Protein AF-S8B9Z5-F1 (afdb_monomer)

pLDDT: mean 73.0, std 25.79, range [29.27, 98.19]

Mean predicted aligned error: 16.06 Å

Organism: Penicillium oxalicum (strain 114-2 / CGMCC 5302) (NCBI:txid933388)

Foldseek 3Di:
DPDDPDPDQPQADDPVLLPDPCLQVQDAPDPPAHGQAAQAEAPFQPQDQPVLVPDDPVVNVVDQQDLVSQVVCVVVVNHGPDDATGYQLNHQQFQNYQDDPPQAGQRDGDPDPVVSLSCCCSNVVRHHDRDDPDDHDPCSNSSSVSPLSSCLQQLVVLVHHYPDDFDDDPCSGSSNSSQVVLLVCVVVDVVSCVRRNNGRGHHGPPPPPPPPPDDDDDDDDDDDDDDDDDPDDDDPDDDPDDDDDDDDDDDDDDDDDDDDDDDDDDDDDDDDDDDDDDDDDDDDDDDDDDDDDDDDDDDDDD

Secondary structure (DSSP, 8-state):
-PPP---PPPP---HHHHT-HHHHT--SSBTTTBBSS--B--S-SS---HHHHTS-HHHHTT----HHHHHHHHHTT-S-SSPPBPBPSS--SB--BB-SSTTEE---B-SSHHHHHHHHHHH-TTTB----SSPPPHHHHHHHHHHHHHHHHTSGGGT-EETT-SS-S-TTSHHHHHHHHHHHHHHH-HHHHHHH-S--SPPPP----------------PPP-PPPPPPPP-PPP-------PPP---PPPP------------------------------------------------

Structure (mmCIF, N/CA/C/O backbone):
data_AF-S8B9Z5-F1
#
_entry.id   AF-S8B9Z5-F1
#
loop_
_atom_site.group_PDB
_atom_site.id
_atom_site.type_symbol
_atom_site.label_atom_id
_atom_site.label_alt_id
_atom_site.label_comp_id
_atom_site.label_asym_id
_atom_site.label_entity_id
_atom_site.label_seq_id
_atom_site.pdbx_PDB_ins_code
_atom_site.Cartn_x
_atom_site.Cartn_y
_atom_site.Cartn_z
_atom_site.occupancy
_atom_site.B_iso_or_equiv
_atom_site.auth_seq_id
_atom_site.auth_comp_id
_atom_site.auth_asym_id
_atom_site.auth_atom_id
_atom_site.pdbx_PDB_model_num
ATOM 1 N N . MET A 1 1 ? -14.727 41.904 5.809 1.00 50.28 1 MET A N 1
ATOM 2 C CA . MET A 1 1 ? -13.818 40.770 5.532 1.00 50.28 1 MET A CA 1
ATOM 3 C C . MET A 1 1 ? -14.654 39.497 5.610 1.00 50.28 1 MET A C 1
ATOM 5 O O . MET A 1 1 ? -15.120 39.203 6.705 1.00 50.28 1 MET A O 1
ATOM 9 N N . PRO A 1 2 ? -14.961 38.806 4.499 1.00 48.03 2 PRO A N 1
ATOM 10 C CA . PRO A 1 2 ? -15.663 37.527 4.574 1.00 48.03 2 PRO A CA 1
ATOM 11 C C . PRO A 1 2 ? -14.767 36.501 5.279 1.00 48.03 2 PRO A C 1
ATOM 13 O O . PRO A 1 2 ? -13.574 36.413 4.987 1.00 48.03 2 PRO A O 1
ATOM 16 N N . ALA A 1 3 ? -15.335 35.771 6.240 1.00 47.25 3 ALA A N 1
ATOM 17 C CA . ALA A 1 3 ? -14.635 34.705 6.941 1.00 47.25 3 ALA A CA 1
ATOM 18 C C . ALA A 1 3 ? -14.146 33.666 5.922 1.00 47.25 3 ALA A C 1
ATOM 20 O O . ALA A 1 3 ? -14.928 33.170 5.109 1.00 47.25 3 ALA A O 1
ATOM 21 N N . GLN A 1 4 ? -12.846 33.367 5.952 1.00 41.38 4 GLN A N 1
ATOM 22 C CA . GLN A 1 4 ? -12.263 32.286 5.163 1.00 41.38 4 GLN A CA 1
ATOM 23 C C . GLN A 1 4 ? -13.018 30.984 5.485 1.00 41.38 4 GLN A C 1
ATOM 25 O O . GLN A 1 4 ? -13.255 30.706 6.666 1.00 41.38 4 GLN A O 1
ATOM 30 N N . PRO A 1 5 ? -13.421 30.190 4.477 1.00 39.53 5 PRO A N 1
ATOM 31 C CA . PRO A 1 5 ? -14.072 28.915 4.720 1.00 39.53 5 PRO A CA 1
ATOM 32 C C . PRO A 1 5 ? -13.120 28.032 5.526 1.00 39.53 5 PRO A C 1
ATOM 34 O O . PRO A 1 5 ? -12.035 27.678 5.068 1.00 39.53 5 PRO A O 1
ATOM 37 N N . VAL A 1 6 ? -13.525 27.695 6.751 1.00 47.28 6 VAL A N 1
ATOM 38 C CA . VAL A 1 6 ? -12.807 26.734 7.585 1.00 47.28 6 VAL A CA 1
ATOM 39 C C . VAL A 1 6 ? -12.826 25.412 6.830 1.00 47.28 6 VAL A C 1
ATOM 41 O O . VAL A 1 6 ? -13.876 24.779 6.701 1.00 47.28 6 VAL A O 1
ATOM 44 N N . PHE A 1 7 ? -11.672 25.017 6.296 1.00 36.12 7 PHE A N 1
ATOM 45 C CA . PHE A 1 7 ? -11.481 23.714 5.677 1.00 36.12 7 PHE A CA 1
ATOM 46 C C . PHE A 1 7 ? -11.657 22.670 6.784 1.00 36.12 7 PHE A C 1
ATOM 48 O O . PHE A 1 7 ? -10.729 22.359 7.528 1.00 36.12 7 PHE A O 1
ATOM 55 N N . ARG A 1 8 ? -12.889 22.181 6.974 1.00 44.09 8 ARG A N 1
ATOM 56 C CA . ARG A 1 8 ? -13.135 21.048 7.864 1.00 44.09 8 ARG A CA 1
ATOM 57 C C . ARG A 1 8 ? -12.374 19.875 7.268 1.00 44.09 8 ARG A C 1
ATOM 59 O O . ARG A 1 8 ? -12.662 19.466 6.143 1.00 44.09 8 ARG A O 1
ATOM 66 N N . ALA A 1 9 ? -11.394 19.370 8.016 1.00 51.69 9 ALA A N 1
ATOM 67 C CA . ALA A 1 9 ? -10.742 18.115 7.687 1.00 51.69 9 ALA A CA 1
ATOM 68 C C . ALA A 1 9 ? -11.827 17.069 7.365 1.00 51.69 9 ALA A C 1
ATOM 70 O O . ALA A 1 9 ? -12.885 17.083 8.010 1.00 51.69 9 ALA A O 1
ATOM 71 N N . PRO A 1 10 ? -11.618 16.210 6.352 1.00 56.34 10 PRO A N 1
ATOM 72 C CA . PRO A 1 10 ? -12.588 15.182 6.014 1.00 56.34 10 PRO A CA 1
ATOM 73 C C . PRO A 1 10 ? -12.907 14.387 7.280 1.00 56.34 10 PRO A C 1
ATOM 75 O O . PRO A 1 10 ? -12.011 13.813 7.897 1.00 56.34 10 PRO A O 1
ATOM 78 N N . LEU A 1 11 ? -14.179 14.418 7.685 1.00 60.81 11 LEU A N 1
ATOM 79 C CA . LEU A 1 11 ? -14.658 13.717 8.869 1.00 60.81 11 LEU A CA 1
ATOM 80 C C . LEU A 1 11 ? -14.244 12.244 8.737 1.00 60.81 11 LEU A C 1
ATOM 82 O O . LEU A 1 11 ? -14.504 11.613 7.706 1.00 60.81 11 LEU A O 1
ATOM 86 N N . GLY A 1 12 ? -13.546 11.724 9.749 1.00 67.62 12 GLY A N 1
ATOM 87 C CA . GLY A 1 12 ? -13.197 10.306 9.840 1.00 67.62 12 GLY A CA 1
ATOM 88 C C . GLY A 1 12 ? -14.442 9.403 9.810 1.00 67.62 12 GLY A C 1
ATOM 89 O O . GLY A 1 12 ? -15.572 9.896 9.754 1.00 67.62 12 GLY A O 1
ATOM 90 N N . PRO A 1 13 ? -14.274 8.071 9.838 1.00 79.94 13 PRO A N 1
ATOM 91 C CA . PRO A 1 13 ? -15.404 7.153 9.730 1.00 79.94 13 PRO A CA 1
ATOM 92 C C . PRO A 1 13 ? -16.478 7.364 10.809 1.00 79.94 13 PRO A C 1
ATOM 94 O O . PRO A 1 13 ? -16.206 7.668 11.968 1.00 79.94 13 PRO A O 1
ATOM 97 N N . GLU A 1 14 ? -17.741 7.161 10.461 1.00 83.56 14 GLU A N 1
ATOM 98 C CA . GLU A 1 14 ? -18.798 7.116 11.473 1.00 83.56 14 GLU A CA 1
ATOM 99 C C . GLU A 1 14 ? -18.733 5.816 12.290 1.00 83.56 14 GLU A C 1
ATOM 101 O O . GLU A 1 14 ? -18.251 4.791 11.810 1.00 83.56 14 GLU A O 1
ATOM 106 N N . VAL A 1 15 ? -19.279 5.823 13.512 1.00 77.81 15 VAL A N 1
ATOM 107 C CA . VAL A 1 15 ? -19.410 4.611 14.353 1.00 77.81 15 VAL A CA 1
ATOM 108 C C . VAL A 1 15 ? -20.093 3.486 13.569 1.00 77.81 15 VAL A C 1
ATOM 110 O O . VAL A 1 15 ? -19.609 2.357 13.518 1.00 77.81 15 VAL A O 1
ATOM 113 N N . SER A 1 16 ? -21.176 3.842 12.873 1.00 83.25 16 SER A N 1
ATOM 114 C CA . SER A 1 16 ? -21.961 2.955 12.012 1.00 83.25 16 SER A CA 1
ATOM 115 C C . SER A 1 16 ? -21.160 2.373 10.843 1.00 83.25 16 SER A C 1
ATOM 117 O O . SER A 1 16 ? -21.585 1.392 10.241 1.00 83.25 16 SER A O 1
ATOM 119 N N . GLN A 1 17 ? -20.028 2.981 10.473 1.00 85.31 17 GLN A N 1
ATOM 120 C CA . GLN A 1 17 ? -19.109 2.472 9.456 1.00 85.31 17 GLN A CA 1
ATOM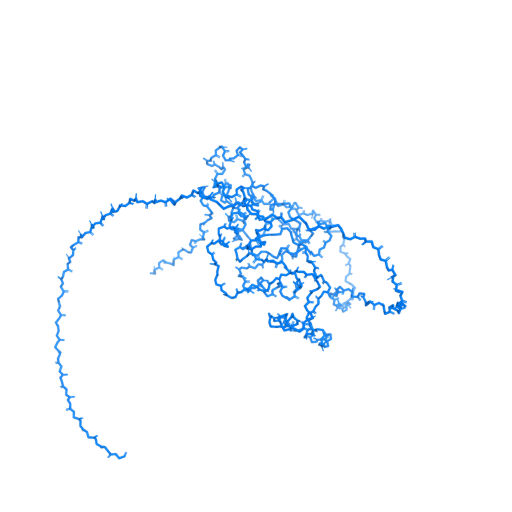 121 C C . GLN A 1 17 ? -18.108 1.486 10.049 1.00 85.31 17 GLN A C 1
ATOM 123 O O . GLN A 1 17 ? -17.847 0.465 9.422 1.00 85.31 17 GLN A O 1
ATOM 128 N N . LEU A 1 18 ? -17.599 1.760 11.252 1.00 85.88 18 LEU A N 1
ATOM 129 C CA . LEU A 1 18 ? -16.644 0.896 11.952 1.00 85.88 18 LEU A CA 1
ATOM 130 C C . LEU A 1 18 ? -17.272 -0.426 12.420 1.00 85.88 18 LEU A C 1
ATOM 132 O O . LEU A 1 18 ? -16.594 -1.446 12.457 1.00 85.88 18 LEU A O 1
ATOM 136 N N . GLN A 1 19 ? -18.565 -0.421 12.753 1.00 84.25 19 GLN A N 1
ATOM 137 C CA . GLN A 1 19 ? -19.276 -1.590 13.291 1.00 84.25 19 GLN A CA 1
ATOM 138 C C . GLN A 1 19 ? -19.956 -2.468 12.227 1.00 84.25 19 GLN A C 1
ATOM 140 O O . GLN A 1 19 ? -20.656 -3.419 12.574 1.00 84.25 19 GLN A O 1
ATOM 145 N N . ARG A 1 20 ? -19.790 -2.177 10.929 1.00 88.56 20 ARG A N 1
ATOM 146 C CA . ARG A 1 20 ? -20.422 -2.990 9.875 1.00 88.56 20 ARG A CA 1
ATOM 147 C C . ARG A 1 20 ? -19.815 -4.396 9.858 1.00 88.56 20 ARG A C 1
ATOM 149 O O . ARG A 1 20 ? -18.587 -4.492 9.888 1.00 88.56 20 ARG A O 1
ATOM 156 N N . PRO A 1 21 ? -20.618 -5.464 9.685 1.00 86.81 21 PRO A N 1
ATOM 157 C CA . PRO A 1 21 ? -20.099 -6.832 9.567 1.00 86.81 21 PRO A CA 1
ATOM 158 C C . PRO A 1 21 ? -18.983 -6.958 8.519 1.00 86.81 21 PRO A C 1
ATOM 160 O O . PRO A 1 21 ? -17.914 -7.498 8.798 1.00 86.81 21 PRO A O 1
ATOM 163 N N . GLY A 1 22 ? -19.159 -6.296 7.369 1.00 92.06 22 GLY A N 1
ATOM 164 C CA . GLY A 1 22 ? -18.179 -6.296 6.281 1.00 92.06 22 GLY A CA 1
ATOM 165 C C . GLY A 1 22 ? -16.822 -5.651 6.600 1.00 92.06 22 GLY A C 1
ATOM 166 O O . GLY A 1 22 ? -15.905 -5.784 5.793 1.00 92.06 22 GLY A O 1
ATOM 167 N N . VAL A 1 23 ? -16.664 -4.941 7.726 1.00 92.62 23 VAL A N 1
ATOM 168 C CA . VAL A 1 23 ? -15.340 -4.506 8.207 1.00 92.62 23 VAL A CA 1
ATOM 169 C C . VAL A 1 23 ? -14.593 -5.683 8.819 1.00 92.62 23 VAL A C 1
ATOM 171 O O . VAL A 1 23 ? -13.436 -5.903 8.489 1.00 92.62 23 VAL A O 1
ATOM 174 N N . LEU A 1 24 ? -15.243 -6.479 9.666 1.00 91.38 24 LEU A N 1
ATOM 175 C CA . LEU A 1 24 ? -14.596 -7.603 10.352 1.00 91.38 24 LEU A CA 1
ATOM 176 C C . LEU A 1 24 ? -14.266 -8.747 9.394 1.00 91.38 24 LEU A C 1
ATOM 178 O O . LEU A 1 24 ? -13.226 -9.395 9.516 1.00 91.38 24 LEU A O 1
ATOM 182 N N . GLU A 1 25 ? -15.117 -8.926 8.393 1.00 95.38 25 GLU A N 1
ATOM 183 C CA . GLU A 1 25 ? -14.955 -9.905 7.319 1.00 95.38 25 GLU A CA 1
ATOM 184 C C . GLU A 1 25 ? -14.012 -9.421 6.209 1.00 95.38 25 GLU A C 1
ATOM 186 O O . GLU A 1 25 ? -13.725 -10.166 5.275 1.00 95.38 25 GLU A O 1
ATOM 191 N N . ALA A 1 26 ? -13.501 -8.187 6.291 1.00 96.56 26 ALA A N 1
ATOM 192 C CA . ALA A 1 26 ? -12.608 -7.659 5.272 1.00 96.56 26 ALA A CA 1
ATOM 193 C C . ALA A 1 26 ? -11.345 -8.522 5.147 1.00 96.56 26 ALA A C 1
ATOM 195 O O . ALA A 1 26 ? -10.667 -8.820 6.138 1.00 96.56 26 ALA A O 1
ATOM 196 N N . VAL A 1 27 ? -11.028 -8.887 3.908 1.00 97.06 27 VAL A N 1
ATOM 197 C CA . VAL A 1 27 ? -9.823 -9.625 3.529 1.00 97.06 27 VAL A CA 1
ATOM 198 C C . VAL A 1 27 ? -8.815 -8.682 2.871 1.00 97.06 27 VAL A C 1
ATOM 200 O O . VAL A 1 27 ? -9.189 -7.786 2.111 1.00 97.06 27 VAL A O 1
ATOM 203 N N . ASN A 1 28 ? -7.532 -8.883 3.166 1.00 97.38 28 ASN A N 1
ATOM 204 C CA . ASN A 1 28 ? -6.423 -8.185 2.523 1.00 97.38 28 ASN A CA 1
ATOM 205 C C . ASN A 1 28 ? -5.310 -9.205 2.215 1.00 97.38 28 ASN A C 1
ATOM 207 O O . ASN A 1 28 ? -4.760 -9.770 3.158 1.00 97.38 28 ASN A O 1
ATOM 211 N N . PRO A 1 29 ? -4.973 -9.448 0.938 1.00 98.06 29 PRO A N 1
ATOM 212 C CA . PRO A 1 29 ? -5.539 -8.818 -0.255 1.00 98.06 29 PRO A CA 1
ATOM 213 C C . PRO A 1 29 ? -6.990 -9.240 -0.516 1.00 98.06 29 PRO A C 1
ATOM 215 O O . PRO A 1 29 ? -7.395 -10.361 -0.221 1.00 98.06 29 PRO A O 1
ATOM 218 N N . HIS A 1 30 ? -7.772 -8.344 -1.117 1.00 97.88 30 HIS A N 1
ATOM 219 C CA . HIS A 1 30 ? -9.073 -8.715 -1.670 1.00 97.88 30 HIS A CA 1
ATOM 220 C C . HIS A 1 30 ? -8.876 -9.404 -3.031 1.00 97.88 30 HIS A C 1
ATOM 222 O O . HIS A 1 30 ? -8.096 -8.884 -3.835 1.00 97.88 30 HIS A O 1
ATOM 228 N N . PRO A 1 31 ? -9.593 -10.500 -3.345 1.00 97.12 31 PRO A N 1
ATOM 229 C CA . PRO A 1 31 ? -9.384 -11.269 -4.579 1.00 97.12 31 PRO A CA 1
ATOM 230 C C . PRO A 1 31 ? -9.493 -10.414 -5.853 1.00 97.12 31 PRO A C 1
ATOM 232 O O . PRO A 1 31 ? -8.648 -10.502 -6.743 1.00 97.12 31 PRO A O 1
ATOM 235 N N . ASP A 1 32 ? -10.478 -9.512 -5.911 1.00 96.25 32 ASP A N 1
ATOM 236 C CA . ASP A 1 32 ? -10.700 -8.691 -7.111 1.00 96.25 32 ASP A CA 1
ATOM 237 C C . ASP A 1 32 ? -9.880 -7.398 -7.155 1.00 96.25 32 ASP A C 1
ATOM 239 O O . ASP A 1 32 ? -9.435 -6.966 -8.222 1.00 96.25 3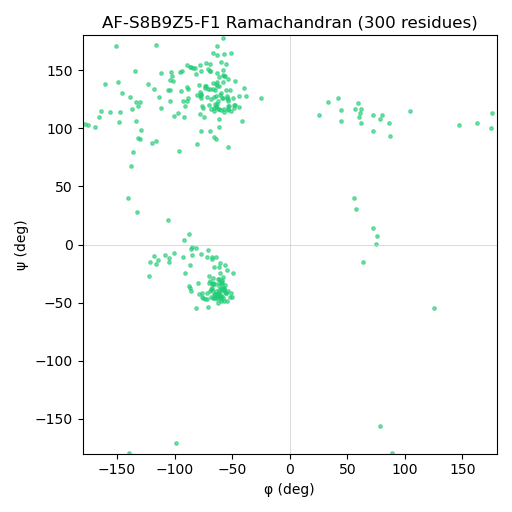2 ASP A O 1
ATOM 243 N N . THR A 1 33 ? -9.698 -6.748 -6.003 1.00 96.94 33 THR A N 1
ATOM 244 C CA . THR A 1 33 ? -9.178 -5.375 -5.929 1.00 96.94 33 THR A CA 1
ATOM 245 C C . THR A 1 33 ? -7.752 -5.300 -5.392 1.00 96.94 33 THR A C 1
ATOM 247 O O . THR A 1 33 ? -7.151 -4.231 -5.444 1.00 96.94 33 THR A O 1
ATOM 250 N N . GLY A 1 34 ? -7.199 -6.404 -4.886 1.00 97.75 34 GLY A N 1
ATOM 251 C CA . GLY A 1 34 ? -5.831 -6.489 -4.387 1.00 97.75 34 GLY A CA 1
ATOM 252 C C . GLY A 1 34 ? -5.619 -5.903 -2.991 1.00 97.75 34 GLY A C 1
ATOM 253 O O . GLY A 1 34 ? -6.545 -5.815 -2.182 1.00 97.75 34 GLY A O 1
ATOM 254 N N . TYR A 1 35 ? -4.375 -5.512 -2.715 1.00 98.00 35 TYR A N 1
ATOM 255 C CA . TYR A 1 35 ? -3.905 -5.028 -1.416 1.00 98.00 35 TYR A CA 1
ATOM 256 C C . TYR A 1 35 ?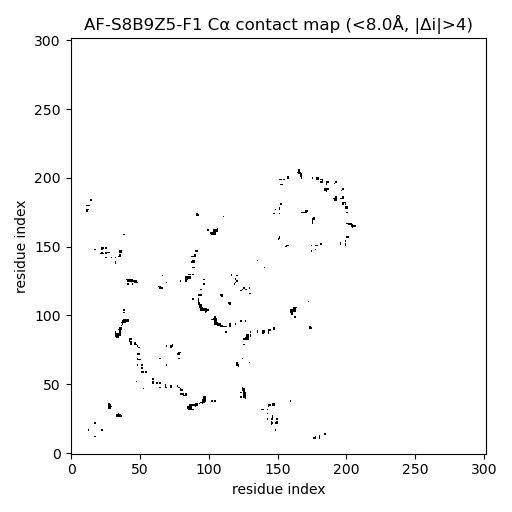 -4.343 -3.586 -1.140 1.00 98.00 35 TYR A C 1
ATOM 258 O O . TYR A 1 35 ? -4.054 -2.682 -1.924 1.00 98.00 35 TYR A O 1
ATOM 266 N N . ALA A 1 36 ? -4.994 -3.350 -0.003 1.00 97.12 36 ALA A N 1
ATOM 267 C CA . ALA A 1 36 ? -5.284 -2.012 0.517 1.00 97.12 36 ALA A CA 1
ATOM 268 C C . ALA A 1 36 ? -4.177 -1.487 1.450 1.00 97.12 36 ALA A C 1
ATOM 270 O O . ALA A 1 36 ? -4.005 -0.273 1.585 1.00 97.12 36 ALA A O 1
ATOM 271 N N . HIS A 1 37 ? -3.420 -2.396 2.068 1.00 95.81 37 HIS A N 1
ATOM 272 C CA . HIS A 1 37 ? -2.284 -2.117 2.947 1.00 95.81 37 HIS A CA 1
ATOM 273 C C . HIS A 1 37 ? -1.261 -3.263 2.898 1.00 95.81 37 HIS A C 1
ATOM 275 O O . HIS A 1 37 ? -1.526 -4.312 2.305 1.00 95.81 37 HIS A O 1
ATOM 281 N N . GLY A 1 38 ? -0.099 -3.038 3.516 1.00 94.06 38 GLY A N 1
ATOM 282 C CA . GLY A 1 38 ? 0.963 -4.034 3.663 1.00 94.06 38 GLY A CA 1
ATOM 283 C C . GLY A 1 38 ? 0.982 -4.735 5.026 1.00 94.06 38 GLY A C 1
ATOM 284 O O . GLY A 1 38 ? 0.039 -4.548 5.805 1.00 94.06 38 GLY A O 1
ATOM 285 N N . PRO A 1 39 ? 2.038 -5.525 5.298 1.00 95.44 39 PRO A N 1
ATOM 286 C CA . PRO A 1 39 ? 3.244 -5.682 4.471 1.00 95.44 39 PRO A CA 1
ATOM 287 C C . PRO A 1 39 ? 2.984 -6.450 3.163 1.00 95.44 39 PRO A C 1
ATOM 289 O O . PRO A 1 39 ? 2.073 -7.271 3.086 1.00 95.44 39 PRO A O 1
ATOM 292 N N . VAL A 1 40 ? 3.760 -6.151 2.120 1.00 96.88 40 VAL A N 1
ATOM 293 C CA . VAL A 1 40 ? 3.718 -6.831 0.818 1.00 96.88 40 VAL A CA 1
ATOM 294 C C . VAL A 1 40 ? 5.133 -7.189 0.385 1.00 96.88 40 VAL A C 1
ATOM 296 O O . VAL A 1 40 ? 5.964 -6.305 0.179 1.00 96.88 40 VAL A O 1
ATOM 299 N N . GLU A 1 41 ? 5.402 -8.475 0.203 1.00 97.44 41 GLU A N 1
ATOM 300 C CA . GLU A 1 41 ? 6.655 -8.939 -0.389 1.00 97.44 41 GLU A CA 1
ATOM 301 C C . GLU A 1 41 ? 6.664 -8.642 -1.890 1.00 97.44 41 GLU A C 1
ATOM 303 O O . GLU A 1 41 ? 5.659 -8.830 -2.577 1.00 97.44 41 GLU A O 1
ATOM 308 N N . ASN A 1 42 ? 7.790 -8.148 -2.411 1.00 97.62 42 ASN A N 1
ATOM 309 C CA . ASN A 1 42 ? 7.940 -7.960 -3.847 1.00 97.62 42 ASN A CA 1
ATOM 310 C C . ASN A 1 42 ? 8.237 -9.323 -4.497 1.00 97.62 42 ASN A C 1
ATOM 312 O O . ASN A 1 42 ? 9.340 -9.828 -4.298 1.00 97.62 42 ASN A O 1
ATOM 316 N N . PRO A 1 43 ? 7.332 -9.895 -5.316 1.00 98.19 43 PRO A N 1
ATOM 317 C CA . PRO A 1 43 ? 7.589 -11.174 -5.981 1.00 98.19 43 PRO A CA 1
ATOM 318 C C . PRO A 1 43 ? 8.703 -11.096 -7.036 1.00 98.19 43 PRO A C 1
ATOM 320 O O . PRO A 1 43 ? 9.139 -12.123 -7.546 1.00 98.19 43 PRO A O 1
ATOM 323 N N . ASN A 1 44 ? 9.153 -9.893 -7.403 1.00 98.00 44 ASN A N 1
ATOM 324 C CA . ASN A 1 44 ? 10.162 -9.660 -8.431 1.00 98.00 44 ASN A CA 1
ATOM 325 C C . ASN A 1 44 ? 11.161 -8.573 -7.975 1.00 98.00 44 ASN A C 1
ATOM 327 O O . ASN A 1 44 ? 11.144 -7.464 -8.524 1.00 98.00 44 ASN A O 1
ATOM 331 N N . PRO A 1 45 ? 11.999 -8.834 -6.953 1.00 96.25 45 PRO A N 1
ATOM 332 C CA . PRO A 1 45 ? 12.937 -7.841 -6.422 1.00 96.25 45 PRO A CA 1
ATOM 333 C C . PRO A 1 45 ? 14.040 -7.469 -7.425 1.00 96.25 45 PRO A C 1
ATOM 335 O O . PRO A 1 45 ? 14.427 -6.305 -7.496 1.00 96.25 45 PRO A O 1
ATOM 338 N N . ASP A 1 46 ? 14.466 -8.424 -8.257 1.00 96.50 46 ASP A N 1
ATOM 339 C CA . ASP A 1 46 ? 15.614 -8.266 -9.162 1.00 96.50 46 ASP A CA 1
ATOM 340 C C . ASP A 1 46 ? 15.235 -7.957 -10.615 1.00 96.50 46 ASP A C 1
ATOM 342 O O . ASP A 1 46 ? 16.099 -7.681 -11.447 1.00 96.50 46 ASP A O 1
ATOM 346 N N . TRP A 1 47 ? 13.948 -8.010 -10.963 1.00 97.44 47 TRP A N 1
ATOM 347 C CA . TRP A 1 47 ? 13.510 -7.682 -12.321 1.00 97.44 47 TRP A CA 1
ATOM 348 C C . TRP A 1 47 ? 13.577 -6.177 -12.528 1.00 97.44 47 TRP A C 1
ATOM 350 O O . TRP A 1 47 ? 13.088 -5.490 -11.654 1.00 97.44 47 TRP A O 1
ATOM 360 N N . TRP A 1 48 ? 14.073 -5.669 -13.664 1.00 97.25 48 TRP A N 1
ATOM 361 C CA . TRP A 1 48 ? 14.059 -4.244 -14.050 1.00 97.25 48 TRP A CA 1
ATOM 362 C C . TRP A 1 48 ? 13.617 -4.069 -15.510 1.00 97.25 48 TRP A C 1
ATOM 364 O O . TRP A 1 48 ? 13.940 -4.927 -16.330 1.00 97.25 48 TRP A O 1
ATOM 374 N N . PRO A 1 49 ? 12.949 -2.956 -15.884 1.00 97.50 49 PRO A N 1
ATOM 375 C CA . PRO A 1 49 ? 12.608 -2.701 -17.280 1.00 97.50 49 PRO A CA 1
ATOM 376 C C . PRO A 1 49 ? 13.853 -2.552 -18.162 1.00 97.50 49 PRO A C 1
ATOM 378 O O . PRO A 1 49 ? 14.806 -1.852 -17.816 1.00 97.50 49 PRO A O 1
ATOM 381 N N . SER A 1 50 ? 13.801 -3.117 -19.361 1.00 97.62 50 SER A N 1
ATOM 382 C CA . SER A 1 50 ? 14.867 -3.112 -20.365 1.00 97.62 50 SER A CA 1
ATOM 383 C C . SER A 1 50 ? 15.284 -1.690 -20.734 1.00 97.62 50 SER A C 1
ATOM 385 O O . SER A 1 50 ? 16.473 -1.418 -20.845 1.00 97.62 50 SER A O 1
ATOM 387 N N . ALA A 1 51 ? 14.325 -0.761 -20.836 1.00 97.06 51 ALA A N 1
ATOM 388 C CA . ALA A 1 51 ? 14.595 0.656 -21.098 1.00 97.06 51 ALA A CA 1
ATOM 389 C C . ALA A 1 51 ? 15.448 1.322 -20.005 1.00 97.06 51 ALA A C 1
ATOM 391 O O . ALA A 1 51 ? 16.200 2.243 -20.297 1.00 97.06 51 ALA A O 1
ATOM 392 N N . TYR A 1 52 ? 15.348 0.861 -18.755 1.00 97.38 52 TYR A N 1
ATOM 393 C CA . TYR A 1 52 ? 16.214 1.312 -17.666 1.00 97.38 52 TYR A CA 1
ATOM 394 C C . TYR A 1 52 ? 17.587 0.630 -17.741 1.00 97.38 52 TYR A C 1
ATOM 396 O O . TYR A 1 52 ? 18.622 1.279 -17.597 1.00 97.38 52 TYR A O 1
ATOM 404 N N . LEU A 1 53 ? 17.611 -0.676 -18.020 1.00 96.62 53 LEU A N 1
ATOM 405 C CA . LEU A 1 53 ? 18.850 -1.451 -18.124 1.00 96.62 53 LEU A CA 1
ATOM 406 C C . LEU A 1 53 ? 19.721 -1.048 -19.323 1.00 96.62 53 LEU A C 1
ATOM 408 O O . LEU A 1 53 ? 20.944 -1.129 -19.228 1.00 96.62 53 LEU A O 1
ATOM 412 N N . SER A 1 54 ? 19.137 -0.555 -20.413 1.00 96.69 54 SER A N 1
ATOM 413 C CA . SER A 1 54 ? 19.883 -0.078 -21.584 1.00 96.69 54 SER A CA 1
ATOM 414 C C . SER A 1 54 ? 20.617 1.248 -21.359 1.00 96.69 54 SER A C 1
ATOM 416 O O . SER A 1 54 ? 21.405 1.660 -22.205 1.00 96.69 54 SER A O 1
ATOM 418 N N . LEU A 1 55 ? 20.344 1.946 -20.255 1.00 96.44 55 LEU A N 1
ATOM 419 C CA . LEU A 1 55 ? 20.965 3.230 -19.940 1.00 96.44 55 LEU A CA 1
ATOM 420 C C . LEU A 1 55 ? 22.317 3.053 -19.254 1.00 96.44 55 LEU A C 1
ATOM 422 O O . LEU A 1 55 ? 22.533 2.095 -18.502 1.00 96.44 55 LEU A O 1
ATOM 426 N N . SER A 1 56 ? 23.190 4.045 -19.447 1.00 96.62 56 SER A N 1
ATOM 427 C CA . SER A 1 56 ? 24.415 4.191 -18.661 1.00 96.62 56 SER A CA 1
ATOM 428 C C . SER A 1 56 ? 24.088 4.354 -17.169 1.00 96.62 56 SER A C 1
ATOM 430 O O . SER A 1 56 ? 23.000 4.808 -16.806 1.00 96.62 56 SER A O 1
ATOM 432 N N . LEU A 1 57 ? 25.036 4.038 -16.280 1.00 93.56 57 LEU A N 1
ATOM 433 C CA . LEU A 1 57 ? 24.838 4.211 -14.832 1.00 93.56 57 LEU A CA 1
ATOM 434 C C . LEU A 1 57 ? 24.480 5.663 -14.458 1.00 93.56 57 LEU A C 1
ATOM 436 O O . LEU A 1 57 ? 23.612 5.880 -13.614 1.00 93.56 57 LEU A O 1
ATOM 440 N N . ALA A 1 58 ? 25.090 6.650 -15.122 1.00 93.50 58 ALA A N 1
ATOM 441 C CA . ALA A 1 58 ? 24.808 8.068 -14.892 1.00 93.50 58 ALA A CA 1
ATOM 442 C C . ALA A 1 58 ? 23.390 8.471 -15.338 1.00 93.50 58 ALA A C 1
ATOM 444 O O . ALA A 1 58 ? 22.742 9.314 -14.713 1.00 93.50 58 ALA A O 1
ATOM 445 N N . ASP A 1 59 ? 22.881 7.859 -16.407 1.00 95.88 59 ASP A N 1
ATOM 446 C CA . ASP A 1 59 ? 21.542 8.150 -16.920 1.00 95.88 59 ASP A CA 1
ATOM 447 C C . ASP A 1 59 ? 20.449 7.442 -16.123 1.00 95.88 59 ASP A C 1
ATOM 449 O O . ASP A 1 59 ? 19.389 8.027 -15.896 1.00 95.88 59 ASP A O 1
ATOM 453 N N . ARG A 1 60 ? 20.723 6.237 -15.606 1.00 94.00 60 ARG A N 1
ATOM 454 C CA . ARG A 1 60 ? 19.806 5.503 -14.718 1.00 94.00 60 ARG A CA 1
ATOM 455 C C . ARG A 1 60 ? 19.398 6.323 -13.498 1.00 94.00 60 ARG A C 1
ATOM 457 O O . ARG A 1 60 ? 18.217 6.367 -13.172 1.00 94.00 60 ARG A O 1
ATOM 464 N N . ALA A 1 61 ? 20.338 7.044 -12.884 1.00 91.00 61 ALA A N 1
ATOM 465 C CA . ALA A 1 61 ? 20.064 7.894 -11.722 1.00 91.00 61 ALA A CA 1
ATOM 466 C C . ALA A 1 61 ? 19.034 9.010 -11.999 1.00 91.00 61 ALA A C 1
ATOM 468 O O . ALA A 1 61 ? 18.377 9.495 -11.081 1.00 91.00 61 ALA A O 1
ATOM 469 N N . ARG A 1 62 ? 18.885 9.423 -13.264 1.00 94.00 62 ARG A N 1
ATOM 470 C CA . ARG A 1 62 ? 17.974 10.498 -13.695 1.00 94.00 62 ARG A CA 1
ATOM 471 C C . ARG A 1 62 ? 16.717 9.966 -14.384 1.00 94.00 62 ARG A C 1
ATOM 473 O O . ARG A 1 62 ? 15.774 10.724 -14.618 1.00 94.00 62 ARG A O 1
ATOM 480 N N . TYR A 1 63 ? 16.698 8.682 -14.725 1.00 96.19 63 TYR A N 1
ATOM 481 C CA . TYR A 1 63 ? 15.618 8.078 -15.481 1.00 96.19 63 TYR A CA 1
ATOM 482 C C . TYR A 1 63 ? 14.397 7.805 -14.605 1.00 96.19 63 TYR A C 1
ATOM 484 O O . TYR A 1 63 ? 14.477 7.142 -13.571 1.00 96.19 63 TYR A O 1
ATOM 492 N N . GLN A 1 64 ? 13.239 8.282 -15.058 1.00 96.94 64 GLN A N 1
ATOM 493 C CA . GLN A 1 64 ? 11.958 7.990 -14.425 1.00 96.94 64 GLN A CA 1
ATOM 494 C C . GLN A 1 64 ? 11.271 6.845 -15.157 1.00 96.94 64 GLN A C 1
ATOM 496 O O . GLN A 1 64 ? 10.828 7.024 -16.293 1.00 96.94 64 GLN A O 1
ATOM 501 N N . ILE A 1 65 ? 11.124 5.702 -14.486 1.00 96.62 65 ILE A N 1
ATOM 502 C CA . ILE A 1 65 ? 10.456 4.530 -15.053 1.00 96.62 65 ILE A CA 1
ATOM 503 C C . ILE A 1 65 ? 8.980 4.856 -15.318 1.00 96.62 65 ILE A C 1
ATOM 505 O O . ILE A 1 65 ? 8.176 5.165 -14.420 1.00 96.62 65 ILE A O 1
ATOM 509 N N . LYS A 1 66 ? 8.595 4.783 -16.591 1.00 96.12 66 LYS A N 1
ATOM 510 C CA . LYS A 1 66 ? 7.231 5.052 -17.046 1.00 96.12 66 LYS A CA 1
ATOM 511 C C . LYS A 1 66 ? 6.410 3.770 -17.010 1.00 96.12 66 LYS A C 1
ATOM 513 O O . LYS A 1 66 ? 6.910 2.662 -17.168 1.00 96.12 66 LYS A O 1
ATOM 518 N N . ALA A 1 67 ? 5.092 3.922 -16.874 1.00 95.62 67 ALA A N 1
ATOM 519 C CA . ALA A 1 67 ? 4.172 2.789 -17.000 1.00 95.62 67 ALA A CA 1
ATOM 520 C C . ALA A 1 67 ? 4.286 2.106 -18.378 1.00 95.62 67 ALA A C 1
ATOM 522 O O . ALA A 1 67 ? 4.094 0.896 -18.476 1.00 95.62 67 ALA A O 1
ATOM 523 N N . LYS A 1 68 ? 4.626 2.888 -19.414 1.00 96.31 68 LYS A N 1
ATOM 524 C CA . LYS A 1 68 ? 4.880 2.407 -20.773 1.00 96.31 68 LYS A CA 1
ATOM 525 C C . LYS A 1 68 ? 6.075 1.455 -20.838 1.00 96.31 68 LYS A C 1
ATOM 527 O O . LYS A 1 68 ? 5.922 0.405 -21.437 1.00 96.31 68 LYS A O 1
ATOM 532 N N . ASP A 1 69 ? 7.188 1.769 -20.178 1.00 97.25 69 ASP A N 1
ATOM 533 C CA . ASP A 1 69 ? 8.403 0.940 -20.209 1.00 97.25 69 ASP A CA 1
ATOM 534 C C . ASP A 1 69 ? 8.112 -0.482 -19.712 1.00 97.25 69 ASP A C 1
ATOM 536 O O . ASP A 1 69 ? 8.445 -1.468 -20.360 1.00 97.25 69 ASP A O 1
ATOM 540 N N . ILE A 1 70 ? 7.384 -0.577 -18.596 1.00 96.75 70 ILE A N 1
ATOM 541 C CA . ILE A 1 70 ? 6.944 -1.853 -18.021 1.00 96.75 70 ILE A CA 1
ATOM 542 C C . ILE A 1 70 ? 5.963 -2.575 -18.960 1.00 96.75 70 ILE A C 1
ATOM 544 O O . ILE A 1 70 ? 6.040 -3.788 -19.133 1.00 96.75 70 ILE A O 1
ATOM 548 N N . ALA A 1 71 ? 5.014 -1.847 -19.555 1.00 96.00 71 ALA A N 1
ATOM 549 C CA . ALA A 1 71 ? 4.019 -2.434 -20.452 1.00 96.00 71 ALA A CA 1
ATOM 550 C C . ALA A 1 71 ? 4.634 -2.949 -21.764 1.00 96.00 71 ALA A C 1
ATOM 552 O O . ALA A 1 71 ? 4.209 -3.987 -22.268 1.00 96.00 71 ALA A O 1
ATOM 553 N N . ASP A 1 72 ? 5.618 -2.235 -22.310 1.00 97.31 72 ASP A N 1
ATOM 554 C CA . ASP A 1 72 ? 6.314 -2.626 -23.533 1.00 97.31 72 ASP A CA 1
ATOM 555 C C . ASP A 1 72 ? 7.168 -3.880 -23.305 1.00 97.31 72 ASP A C 1
ATOM 557 O O . ASP A 1 72 ? 7.150 -4.777 -24.146 1.00 97.31 72 ASP A O 1
ATOM 561 N N . ASP A 1 73 ? 7.821 -4.007 -22.147 1.00 97.81 73 ASP A N 1
ATOM 562 C CA . ASP A 1 73 ? 8.547 -5.229 -21.789 1.00 97.81 73 ASP A CA 1
ATOM 563 C C . ASP A 1 73 ? 7.627 -6.431 -21.596 1.00 97.81 73 ASP A C 1
ATOM 565 O O . ASP A 1 73 ? 7.914 -7.505 -22.122 1.00 97.81 73 ASP A O 1
ATOM 569 N N . ILE A 1 74 ? 6.483 -6.254 -20.929 1.00 96.62 74 ILE A N 1
ATOM 570 C CA . ILE A 1 74 ? 5.479 -7.320 -20.804 1.00 96.62 74 ILE A CA 1
ATOM 571 C C . ILE A 1 74 ? 4.979 -7.758 -22.187 1.00 96.62 74 ILE A C 1
ATOM 573 O O . ILE A 1 74 ? 4.942 -8.953 -22.468 1.00 96.62 74 ILE A O 1
ATOM 577 N N . ARG A 1 75 ? 4.640 -6.810 -23.076 1.00 97.19 75 ARG A N 1
ATOM 578 C CA . ARG A 1 75 ? 4.179 -7.120 -24.443 1.00 97.19 75 ARG A CA 1
ATOM 579 C C . ARG A 1 75 ? 5.239 -7.871 -25.249 1.00 97.19 75 ARG A C 1
ATOM 581 O O . ARG A 1 75 ? 4.893 -8.698 -26.082 1.00 97.19 75 ARG A O 1
ATOM 588 N N . ALA A 1 76 ? 6.511 -7.578 -25.005 1.00 97.69 76 ALA A N 1
ATOM 589 C CA . ALA A 1 76 ? 7.629 -8.207 -25.689 1.00 97.69 76 ALA A CA 1
ATOM 590 C C . ALA A 1 76 ? 8.116 -9.513 -25.029 1.00 97.69 76 ALA A C 1
ATOM 592 O O . ALA A 1 76 ? 9.177 -10.007 -25.401 1.00 97.69 76 ALA A O 1
ATOM 593 N N . GLY A 1 77 ? 7.392 -10.053 -24.039 1.00 97.12 77 GLY A N 1
ATOM 594 C CA . GLY A 1 77 ? 7.776 -11.289 -23.348 1.00 97.12 77 GLY A CA 1
ATOM 595 C C . GLY A 1 77 ? 8.970 -11.145 -22.395 1.00 97.12 77 GLY A C 1
ATOM 596 O O . GLY A 1 77 ? 9.520 -12.147 -21.958 1.00 97.12 77 GLY A O 1
ATOM 597 N N . ARG A 1 78 ? 9.367 -9.911 -22.053 1.00 97.38 78 ARG A N 1
ATOM 598 C CA . ARG A 1 78 ? 10.437 -9.576 -21.090 1.00 97.38 78 ARG A CA 1
ATOM 599 C C . ARG A 1 78 ? 9.886 -9.062 -19.754 1.00 97.38 78 ARG A C 1
ATOM 601 O O . ARG A 1 78 ? 10.559 -8.335 -19.024 1.00 97.38 78 ARG A O 1
ATOM 608 N N . GLY A 1 79 ? 8.623 -9.377 -19.466 1.00 96.56 79 GLY A N 1
ATOM 609 C CA . GLY A 1 79 ? 7.979 -9.024 -18.206 1.00 96.56 79 GLY A CA 1
ATOM 610 C C . GLY A 1 79 ? 8.650 -9.688 -16.995 1.00 96.56 79 GLY A C 1
ATOM 611 O O . GLY A 1 79 ? 9.515 -10.549 -17.159 1.00 96.56 79 GLY A O 1
ATOM 612 N N . PRO A 1 80 ? 8.259 -9.291 -15.774 1.00 97.31 80 PRO A N 1
ATOM 613 C CA . PRO A 1 80 ? 8.740 -9.944 -14.563 1.00 97.31 80 PRO A CA 1
ATOM 614 C C . PRO A 1 80 ? 8.409 -11.446 -14.557 1.00 97.31 80 PRO A C 1
ATOM 616 O O . PRO A 1 80 ? 7.347 -11.821 -15.059 1.00 97.31 80 PRO A O 1
ATOM 619 N N . PRO A 1 81 ? 9.286 -12.293 -13.984 1.00 97.25 81 PRO A N 1
ATOM 620 C CA . PRO A 1 81 ? 9.118 -13.747 -13.999 1.00 97.25 81 PRO A CA 1
ATOM 621 C C . PRO A 1 81 ? 7.906 -14.227 -13.189 1.00 97.25 81 PRO A C 1
ATOM 623 O O . PRO A 1 81 ? 7.254 -15.190 -13.585 1.00 97.25 81 PRO A O 1
ATOM 626 N N . ASN A 1 82 ? 7.574 -13.548 -12.087 1.00 98.06 82 ASN A N 1
ATOM 627 C CA . ASN A 1 82 ? 6.426 -13.877 -11.248 1.00 98.06 82 ASN A CA 1
ATOM 628 C C . ASN A 1 82 ? 5.254 -12.913 -11.498 1.00 98.06 82 ASN A C 1
ATOM 630 O O . ASN A 1 82 ? 5.477 -11.720 -11.762 1.00 98.06 82 ASN A O 1
ATOM 634 N N . PRO A 1 83 ? 3.996 -13.378 -11.352 1.00 97.25 83 PRO A N 1
ATOM 635 C CA . PRO A 1 83 ? 2.826 -12.514 -11.421 1.00 97.25 83 PRO A CA 1
ATOM 636 C C . PRO A 1 83 ? 2.949 -11.317 -10.478 1.00 97.25 83 PRO A C 1
ATOM 638 O O . PRO A 1 83 ? 3.307 -11.446 -9.307 1.00 97.25 83 PRO A O 1
ATOM 641 N N . ARG A 1 84 ? 2.635 -10.134 -11.001 1.00 97.75 84 ARG A N 1
ATOM 642 C CA . ARG A 1 84 ? 2.611 -8.909 -10.202 1.00 97.75 84 ARG A CA 1
ATOM 643 C C . ARG A 1 84 ? 1.341 -8.847 -9.364 1.00 97.75 84 ARG A C 1
ATOM 645 O O . ARG A 1 84 ? 0.303 -9.386 -9.736 1.00 97.75 84 ARG A O 1
ATOM 652 N N . LEU A 1 85 ? 1.417 -8.122 -8.260 1.00 98.06 85 LEU A N 1
ATOM 653 C CA . LEU A 1 85 ? 0.325 -7.979 -7.311 1.00 98.06 85 LEU A CA 1
ATOM 654 C C . LEU A 1 85 ? -0.616 -6.839 -7.710 1.00 98.06 85 LEU A C 1
ATOM 656 O O . LEU A 1 85 ? -0.217 -5.848 -8.323 1.00 98.06 85 LEU A O 1
ATOM 660 N N . LYS A 1 86 ? -1.882 -6.934 -7.307 1.00 97.62 86 LYS A N 1
ATOM 661 C CA . LYS A 1 86 ? -2.850 -5.842 -7.467 1.00 97.62 86 LYS A CA 1
ATOM 662 C C . LYS A 1 86 ? -2.799 -4.914 -6.262 1.00 97.62 86 LYS A C 1
ATOM 664 O O . LYS A 1 86 ? -2.830 -5.372 -5.122 1.00 97.62 86 LYS A O 1
ATOM 669 N N . LEU A 1 87 ? -2.776 -3.609 -6.514 1.00 96.81 87 LEU A N 1
ATOM 670 C CA . LEU A 1 87 ? -2.933 -2.591 -5.480 1.00 96.81 87 LEU A CA 1
ATOM 671 C C . LEU A 1 87 ? -4.343 -2.006 -5.553 1.00 96.81 87 LEU A C 1
ATOM 673 O O . LEU A 1 87 ? -4.730 -1.436 -6.578 1.00 96.81 87 LEU A O 1
ATOM 677 N N . ASN A 1 88 ? -5.078 -2.074 -4.448 1.00 97.19 88 ASN A N 1
ATOM 678 C CA . ASN A 1 88 ? -6.369 -1.420 -4.332 1.00 97.19 88 ASN A CA 1
ATOM 679 C C . ASN A 1 88 ? -6.169 0.097 -4.434 1.00 97.19 88 ASN A C 1
ATOM 681 O O . ASN A 1 88 ? -5.362 0.695 -3.719 1.00 97.19 88 ASN A O 1
ATOM 685 N N . LYS A 1 89 ? -6.917 0.753 -5.323 1.00 95.31 89 LYS A N 1
ATOM 686 C CA . LYS A 1 89 ? -6.856 2.212 -5.504 1.00 95.31 89 LYS A CA 1
ATOM 687 C C . LYS A 1 89 ? -7.357 2.991 -4.281 1.00 95.31 89 LYS A C 1
ATOM 689 O O . LYS A 1 89 ? -7.076 4.185 -4.165 1.00 95.31 89 LYS A O 1
ATOM 694 N N . GLN A 1 90 ? -8.122 2.349 -3.401 1.00 95.12 90 GLN A N 1
ATOM 695 C CA . GLN A 1 90 ? -8.436 2.807 -2.054 1.00 95.12 90 GLN A CA 1
ATOM 696 C C . GLN A 1 90 ? -7.458 2.149 -1.067 1.00 95.12 90 GLN A C 1
ATOM 698 O O . GLN A 1 90 ? -7.783 1.168 -0.409 1.00 95.12 90 GLN A O 1
ATOM 703 N N . ASN A 1 91 ? -6.253 2.706 -0.980 1.00 94.12 91 ASN A N 1
ATOM 704 C CA . ASN A 1 91 ? -5.219 2.312 -0.022 1.00 94.12 91 ASN A CA 1
ATOM 705 C C . ASN A 1 91 ? -4.905 3.472 0.938 1.00 94.12 91 ASN A C 1
ATOM 707 O O . ASN A 1 91 ? -5.367 4.599 0.750 1.00 94.12 91 ASN A O 1
ATOM 711 N N . TRP A 1 92 ? -4.103 3.193 1.961 1.00 90.75 92 TRP A N 1
ATOM 712 C CA . TRP A 1 92 ? -3.669 4.148 2.990 1.00 90.75 92 TRP A CA 1
ATOM 713 C C . TRP A 1 92 ? -2.660 5.227 2.550 1.00 90.75 92 TRP A C 1
ATOM 715 O O . TRP A 1 92 ? -2.313 6.086 3.357 1.00 90.75 92 TRP A O 1
ATOM 725 N N . GLY A 1 93 ? -2.164 5.201 1.308 1.00 90.56 93 GLY A N 1
ATOM 726 C CA . GLY A 1 93 ? -1.155 6.155 0.828 1.00 90.56 93 GLY A CA 1
ATOM 727 C C . GLY A 1 93 ? 0.278 5.911 1.321 1.00 90.56 93 GLY A C 1
ATOM 728 O O . GLY A 1 93 ? 1.147 6.728 1.044 1.00 90.56 93 GLY A O 1
ATOM 729 N N . ILE A 1 94 ? 0.552 4.805 2.016 1.00 91.00 94 ILE A N 1
ATOM 730 C CA . ILE A 1 94 ? 1.905 4.388 2.420 1.00 91.00 94 ILE A CA 1
ATOM 731 C C . ILE A 1 94 ? 2.391 3.287 1.470 1.00 91.00 94 ILE A C 1
ATOM 733 O O . ILE A 1 94 ? 1.607 2.418 1.076 1.00 91.00 94 ILE A O 1
ATOM 737 N N . CYS A 1 95 ? 3.667 3.304 1.085 1.00 94.00 95 CYS A N 1
ATOM 738 C CA . CYS A 1 95 ? 4.265 2.219 0.313 1.00 94.00 95 CYS A CA 1
ATOM 739 C C . CYS A 1 95 ? 4.208 0.911 1.123 1.00 94.00 95 CYS A C 1
ATOM 741 O O . CYS A 1 95 ? 4.815 0.839 2.194 1.00 94.00 95 CYS A O 1
ATOM 743 N N . PRO A 1 96 ? 3.479 -0.120 0.654 1.00 94.75 96 PRO A N 1
ATOM 744 C CA . PRO A 1 96 ? 3.273 -1.330 1.435 1.00 94.75 96 PRO A CA 1
ATOM 745 C C . PRO A 1 96 ? 4.419 -2.347 1.298 1.00 94.75 96 PRO A C 1
ATOM 747 O O . PRO A 1 96 ? 4.342 -3.409 1.906 1.00 94.75 96 PRO A O 1
ATOM 750 N N . VAL A 1 97 ? 5.433 -2.062 0.475 1.00 96.69 97 VAL A N 1
ATOM 751 C CA . VAL A 1 97 ? 6.451 -3.040 0.074 1.00 96.69 97 VAL A CA 1
ATOM 752 C C . VAL A 1 97 ? 7.481 -3.249 1.180 1.00 96.69 97 VAL A C 1
ATOM 754 O O . VAL A 1 97 ? 8.016 -2.276 1.714 1.00 96.69 97 VAL A O 1
ATOM 757 N N . VAL A 1 98 ? 7.759 -4.513 1.490 1.00 96.62 98 VAL A N 1
ATOM 758 C CA . VAL A 1 98 ? 8.864 -4.939 2.357 1.00 96.62 98 VAL A CA 1
ATOM 759 C C . VAL A 1 98 ? 10.183 -4.744 1.610 1.00 96.62 98 VAL A C 1
ATOM 761 O O . VAL A 1 98 ? 10.328 -5.191 0.473 1.00 96.62 98 VAL A O 1
ATOM 764 N N . VAL A 1 99 ? 11.126 -4.043 2.234 1.00 94.56 99 VAL A N 1
ATOM 765 C CA . VAL A 1 99 ? 12.433 -3.672 1.662 1.00 94.56 99 VAL A CA 1
ATOM 766 C C . VAL A 1 99 ? 13.619 -4.193 2.466 1.00 94.56 99 VAL A C 1
ATOM 768 O O . VAL A 1 99 ? 14.731 -4.195 1.948 1.00 94.56 99 VAL A O 1
ATOM 771 N N . GLY A 1 100 ? 13.394 -4.627 3.704 1.00 90.38 100 GLY A N 1
ATOM 772 C CA . GLY A 1 100 ? 14.448 -5.071 4.606 1.00 90.38 100 GLY A CA 1
ATOM 773 C C . GLY A 1 100 ? 14.058 -6.303 5.424 1.00 90.38 100 GLY A C 1
ATOM 774 O O . GLY A 1 100 ? 12.959 -6.848 5.264 1.00 90.38 100 GLY A O 1
ATOM 775 N N . PRO A 1 101 ? 14.964 -6.777 6.295 1.00 88.81 101 PRO A N 1
ATOM 776 C CA . PRO A 1 101 ? 14.703 -7.914 7.169 1.00 88.81 101 PRO A CA 1
ATOM 777 C C . PRO A 1 101 ? 13.560 -7.614 8.153 1.00 88.81 101 PRO A C 1
ATOM 779 O O . PRO A 1 101 ? 13.205 -6.464 8.399 1.00 88.81 101 PRO A O 1
ATOM 782 N N . ASN A 1 102 ? 12.984 -8.657 8.758 1.00 88.25 102 ASN A N 1
ATOM 783 C CA . ASN A 1 102 ? 11.941 -8.527 9.787 1.00 88.25 102 ASN A CA 1
ATOM 784 C C . ASN A 1 102 ? 10.712 -7.710 9.335 1.00 88.25 102 ASN A C 1
ATOM 786 O O . ASN A 1 102 ? 10.175 -6.912 10.108 1.00 88.25 102 ASN A O 1
ATOM 790 N N . ASN A 1 103 ? 10.275 -7.895 8.084 1.00 90.00 103 ASN A N 1
ATOM 791 C CA . ASN A 1 103 ? 9.137 -7.182 7.492 1.00 90.00 103 ASN A CA 1
ATOM 792 C C . ASN A 1 103 ? 9.275 -5.650 7.510 1.00 90.00 103 ASN A C 1
ATOM 794 O O . ASN A 1 103 ? 8.271 -4.943 7.597 1.00 90.00 103 ASN A O 1
ATOM 798 N N . GLU A 1 104 ? 10.502 -5.131 7.435 1.00 90.88 104 GLU A N 1
ATOM 799 C CA . GLU A 1 104 ? 10.752 -3.698 7.323 1.00 90.88 104 GLU A CA 1
ATOM 800 C C . GLU A 1 104 ? 10.181 -3.158 6.006 1.00 90.88 104 GLU A C 1
ATOM 802 O O . GLU A 1 104 ? 10.562 -3.579 4.913 1.00 90.88 104 GLU A O 1
ATOM 807 N N . MET A 1 105 ? 9.241 -2.224 6.106 1.00 91.44 105 MET A N 1
ATOM 808 C CA . MET A 1 105 ? 8.532 -1.631 4.980 1.00 91.44 105 MET A CA 1
ATOM 809 C C . MET A 1 105 ? 9.168 -0.314 4.532 1.00 91.44 105 MET A C 1
ATOM 811 O O . MET A 1 105 ? 9.615 0.477 5.359 1.00 91.44 105 MET A O 1
ATOM 815 N N . CYS A 1 106 ? 9.080 -0.020 3.228 1.00 90.94 106 CYS A N 1
ATOM 816 C CA . CYS A 1 106 ? 9.653 1.172 2.580 1.00 90.94 106 CYS A CA 1
ATOM 817 C C . CYS A 1 106 ? 9.231 2.519 3.202 1.00 90.94 106 CYS A C 1
ATOM 819 O O . CYS A 1 106 ? 9.905 3.528 3.005 1.00 90.94 106 CYS A O 1
ATOM 821 N N . ARG A 1 107 ? 8.097 2.565 3.919 1.00 80.62 107 ARG A N 1
ATOM 822 C CA . ARG A 1 107 ? 7.577 3.727 4.675 1.00 8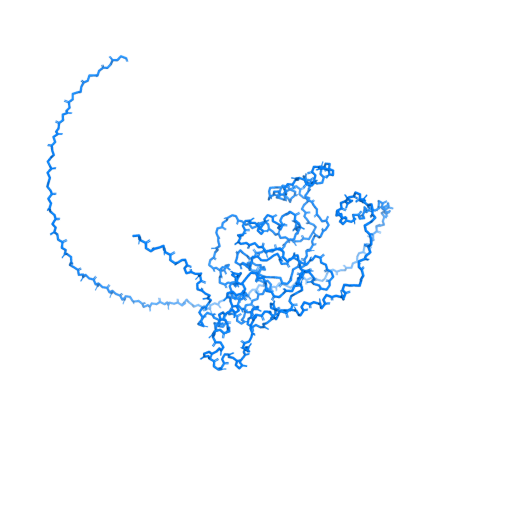0.62 107 ARG A CA 1
ATOM 823 C C . ARG A 1 107 ? 7.195 4.963 3.853 1.00 80.62 107 ARG A C 1
ATOM 825 O O . ARG A 1 107 ? 6.472 5.811 4.370 1.00 80.62 107 ARG A O 1
ATOM 832 N N . ALA A 1 108 ? 7.604 5.079 2.591 1.00 88.62 108 ALA A N 1
ATOM 833 C CA . ALA A 1 108 ? 7.327 6.264 1.790 1.00 88.62 108 ALA A CA 1
ATOM 834 C C . ALA A 1 108 ? 5.821 6.582 1.781 1.00 88.62 108 ALA A C 1
ATOM 836 O O . ALA A 1 108 ? 4.992 5.761 1.378 1.00 88.62 108 ALA A O 1
ATOM 837 N N . TRP A 1 109 ? 5.473 7.767 2.279 1.00 87.12 109 TRP A N 1
ATOM 838 C CA . TRP A 1 109 ? 4.098 8.234 2.391 1.00 87.12 109 TRP A CA 1
ATOM 839 C C . TRP A 1 109 ? 3.774 9.224 1.279 1.00 87.12 109 TRP A C 1
ATOM 841 O O . TRP A 1 109 ? 4.613 10.022 0.859 1.00 87.12 109 TRP A O 1
ATOM 851 N N . PHE A 1 110 ? 2.530 9.177 0.817 1.00 88.62 110 PHE A N 1
ATOM 852 C CA . PHE A 1 110 ? 2.046 9.981 -0.286 1.00 88.62 110 PHE A CA 1
ATOM 853 C C . PHE A 1 110 ? 0.653 10.512 0.012 1.00 88.62 110 PHE A C 1
ATOM 855 O O . PHE A 1 110 ? -0.290 9.753 0.234 1.00 88.62 110 PHE A O 1
ATOM 862 N N . GLU A 1 111 ? 0.504 11.826 -0.106 1.00 84.69 111 GLU A N 1
ATOM 863 C CA . GLU A 1 111 ? -0.799 12.487 -0.050 1.00 84.69 111 GLU A CA 1
ATOM 864 C C . GLU A 1 111 ? -1.697 12.073 -1.231 1.00 84.69 111 GLU A C 1
ATOM 866 O O . GLU A 1 111 ? -2.910 11.911 -1.093 1.00 84.69 111 GLU A O 1
ATOM 871 N N . PHE A 1 112 ? -1.093 11.832 -2.403 1.00 88.56 112 PHE A N 1
ATOM 872 C CA . PHE A 1 112 ? -1.823 11.558 -3.639 1.00 88.56 112 PHE A CA 1
ATOM 873 C C . PHE A 1 112 ? -1.435 10.225 -4.287 1.00 88.56 112 PHE A C 1
ATOM 875 O O . PHE A 1 112 ? -0.261 9.899 -4.474 1.00 88.56 112 PHE A O 1
ATOM 882 N N . GLN A 1 113 ? -2.446 9.499 -4.771 1.00 90.69 113 GLN A N 1
ATOM 883 C CA . GLN A 1 113 ? -2.274 8.220 -5.475 1.00 90.69 113 GLN A CA 1
ATOM 884 C C . GLN A 1 113 ? -1.304 8.266 -6.672 1.00 90.69 113 GLN A C 1
ATOM 886 O O . GLN A 1 113 ? -0.534 7.321 -6.840 1.00 90.69 113 GLN A O 1
ATOM 891 N N . PRO A 1 114 ? -1.274 9.314 -7.524 1.00 92.81 114 PRO A N 1
ATOM 892 C CA . PRO A 1 114 ? -0.287 9.399 -8.598 1.00 92.81 114 PRO A CA 1
ATOM 893 C C . PRO A 1 114 ? 1.168 9.375 -8.110 1.00 92.81 114 PRO A C 1
ATOM 895 O O . PRO A 1 114 ? 2.013 8.806 -8.805 1.00 92.81 114 PRO A O 1
ATOM 898 N N . ALA A 1 115 ? 1.452 9.958 -6.941 1.00 93.62 115 ALA A N 1
ATOM 899 C CA . ALA A 1 115 ? 2.789 9.984 -6.357 1.00 93.62 115 ALA A CA 1
ATOM 900 C C . ALA A 1 115 ? 3.185 8.594 -5.835 1.00 93.62 115 ALA A C 1
ATOM 902 O O . ALA A 1 115 ? 4.228 8.087 -6.245 1.00 93.62 115 ALA A O 1
ATOM 903 N N . LEU A 1 116 ? 2.296 7.919 -5.092 1.00 93.56 116 LEU A N 1
ATOM 904 C CA . LEU A 1 116 ? 2.494 6.521 -4.682 1.00 93.56 116 LEU A CA 1
ATOM 905 C C . LEU A 1 116 ? 2.752 5.615 -5.891 1.00 93.56 116 LEU A C 1
ATOM 907 O O . LEU A 1 116 ? 3.728 4.875 -5.924 1.00 93.56 116 LEU A O 1
ATOM 911 N N . ARG A 1 117 ? 1.932 5.714 -6.945 1.00 94.88 117 ARG A N 1
ATOM 912 C CA . ARG A 1 117 ? 2.126 4.914 -8.167 1.00 94.88 117 ARG A CA 1
ATOM 913 C C . ARG A 1 117 ? 3.462 5.188 -8.850 1.00 94.88 117 ARG A C 1
ATOM 915 O O . ARG A 1 117 ? 4.023 4.284 -9.458 1.00 94.88 117 ARG A O 1
ATOM 922 N N . ARG A 1 118 ? 3.938 6.438 -8.833 1.00 95.75 118 ARG A N 1
ATOM 923 C CA . ARG A 1 118 ? 5.249 6.794 -9.390 1.00 95.75 118 ARG A CA 1
ATOM 924 C C . ARG A 1 118 ? 6.366 6.163 -8.570 1.00 95.75 118 ARG A C 1
ATOM 926 O O . ARG A 1 118 ? 7.248 5.561 -9.161 1.00 95.75 118 ARG A O 1
ATOM 933 N N . HIS A 1 119 ? 6.283 6.255 -7.248 1.00 96.25 119 HIS A N 1
ATOM 934 C CA . HIS A 1 119 ? 7.237 5.627 -6.347 1.00 96.25 119 HIS A CA 1
ATOM 935 C C . HIS A 1 119 ? 7.280 4.105 -6.535 1.00 96.25 119 HIS A C 1
ATOM 937 O O . HIS A 1 119 ? 8.352 3.563 -6.775 1.00 96.25 119 HIS A O 1
ATOM 943 N N . LEU A 1 120 ? 6.126 3.431 -6.563 1.00 96.62 120 LEU A N 1
ATOM 944 C CA . LEU A 1 120 ? 6.065 1.988 -6.818 1.00 96.62 120 LEU A CA 1
ATOM 945 C C . LEU A 1 120 ? 6.729 1.611 -8.148 1.00 96.62 120 LEU A C 1
ATOM 947 O O . LEU A 1 120 ? 7.470 0.646 -8.194 1.00 96.62 120 LEU A O 1
ATOM 951 N N . ARG A 1 121 ? 6.545 2.389 -9.221 1.00 96.38 121 ARG A N 1
ATOM 952 C CA . ARG A 1 121 ? 7.253 2.129 -10.488 1.00 96.38 121 ARG A CA 1
ATOM 953 C C . ARG A 1 121 ? 8.748 2.418 -10.442 1.00 96.38 121 ARG A C 1
ATOM 955 O O . ARG A 1 121 ? 9.461 1.869 -11.262 1.00 96.38 121 ARG A O 1
ATOM 962 N N . GLN A 1 122 ? 9.207 3.319 -9.584 1.00 96.50 122 GLN A N 1
ATOM 963 C CA . GLN A 1 122 ? 10.612 3.717 -9.557 1.00 96.50 122 GLN A CA 1
ATOM 964 C C . GLN A 1 122 ? 11.451 2.803 -8.660 1.00 96.50 122 GLN A C 1
ATOM 966 O O . GLN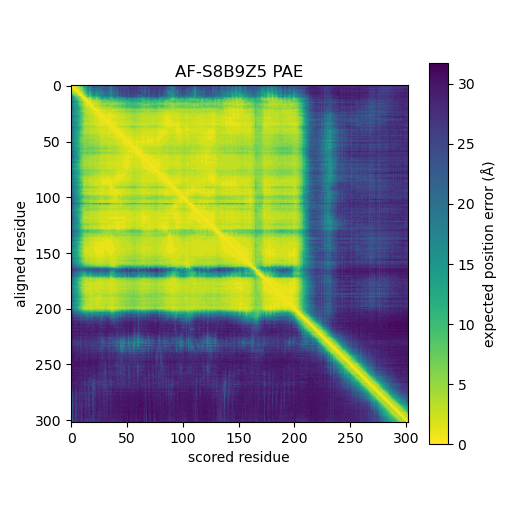 A 1 122 ? 12.610 2.554 -8.965 1.00 96.50 122 GLN A O 1
ATOM 971 N N . PHE A 1 123 ? 10.866 2.334 -7.558 1.00 96.00 123 PHE A N 1
ATOM 972 C CA . PHE A 1 123 ? 11.582 1.606 -6.509 1.00 96.00 123 PHE A CA 1
ATOM 973 C C . PHE A 1 123 ? 11.101 0.156 -6.348 1.00 96.00 123 PHE A C 1
ATOM 975 O O . PHE A 1 123 ? 11.800 -0.657 -5.753 1.00 96.00 123 PHE A O 1
ATOM 982 N N . HIS A 1 124 ? 9.922 -0.183 -6.884 1.00 96.69 124 HIS A N 1
ATOM 983 C CA . HIS A 1 124 ? 9.275 -1.494 -6.740 1.00 96.69 124 HIS A CA 1
ATOM 984 C C . HIS A 1 124 ? 8.603 -1.950 -8.053 1.00 96.69 124 HIS A C 1
ATOM 986 O O . HIS A 1 124 ? 7.482 -2.465 -8.055 1.00 96.69 124 HIS A O 1
ATOM 992 N N . HIS A 1 125 ? 9.250 -1.708 -9.197 1.00 95.75 125 HIS A N 1
ATOM 993 C CA . HIS A 1 125 ? 8.692 -1.863 -10.554 1.00 95.75 125 HIS A CA 1
ATOM 994 C C . HIS A 1 125 ? 8.188 -3.270 -10.880 1.00 95.75 125 HIS A C 1
ATOM 996 O O . HIS A 1 125 ? 7.267 -3.406 -11.688 1.00 95.75 125 HIS A O 1
ATOM 1002 N N . GLY A 1 126 ? 8.762 -4.298 -10.259 1.00 96.25 126 GLY A N 1
ATOM 1003 C CA . GLY A 1 126 ? 8.320 -5.686 -10.387 1.00 96.25 126 GLY A CA 1
ATOM 1004 C C . GLY A 1 126 ? 7.179 -6.090 -9.444 1.00 96.25 126 GLY A C 1
ATOM 1005 O O . GLY A 1 126 ? 6.616 -7.168 -9.612 1.00 96.25 126 GLY A O 1
ATOM 1006 N N . CYS A 1 127 ? 6.811 -5.246 -8.475 1.00 98.06 127 CYS A N 1
ATOM 1007 C CA . CYS A 1 127 ? 5.910 -5.638 -7.392 1.00 98.06 127 CYS A CA 1
ATOM 1008 C C . CYS A 1 127 ? 4.436 -5.578 -7.798 1.00 98.06 127 CYS A C 1
ATOM 1010 O O . CYS A 1 127 ? 3.719 -6.573 -7.704 1.00 98.06 127 CYS A O 1
ATOM 1012 N N . PHE A 1 128 ? 3.982 -4.424 -8.294 1.00 97.88 128 PHE A N 1
ATOM 1013 C CA . PHE A 1 128 ? 2.565 -4.183 -8.566 1.00 97.88 128 PHE A CA 1
ATOM 1014 C C . PHE A 1 128 ? 2.244 -4.051 -10.053 1.00 97.88 128 PHE A C 1
ATOM 1016 O O . PHE A 1 128 ? 3.006 -3.502 -10.854 1.00 97.88 128 PHE A O 1
ATOM 1023 N N . GLU A 1 129 ? 1.046 -4.495 -10.421 1.00 96.56 129 GLU A N 1
ATOM 1024 C CA . GLU A 1 129 ? 0.409 -4.115 -11.670 1.00 96.56 129 GLU A CA 1
ATOM 1025 C C . GLU A 1 129 ? 0.253 -2.592 -11.741 1.00 96.56 129 GLU A C 1
ATOM 1027 O O . GLU A 1 129 ? -0.099 -1.937 -10.758 1.00 96.56 129 GLU A O 1
ATOM 1032 N N . ASN A 1 130 ? 0.484 -2.012 -12.923 1.00 91.12 130 ASN A N 1
ATOM 1033 C CA . ASN A 1 130 ? 0.265 -0.584 -13.137 1.00 91.12 130 ASN A CA 1
ATOM 1034 C C . ASN A 1 130 ? -1.235 -0.280 -13.004 1.00 91.12 130 ASN A C 1
ATOM 1036 O O . ASN A 1 130 ? -2.006 -0.721 -13.861 1.00 91.12 130 ASN A O 1
ATOM 1040 N N . PRO A 1 131 ? -1.674 0.501 -11.998 1.00 83.75 131 PRO A N 1
ATOM 1041 C CA . PRO A 1 131 ? -3.094 0.758 -11.829 1.00 83.75 131 PRO A CA 1
ATOM 1042 C C . PRO A 1 131 ? -3.648 1.521 -13.028 1.00 83.75 131 PRO A C 1
ATOM 1044 O O . PRO A 1 131 ? -3.039 2.483 -13.507 1.00 83.75 131 PRO A O 1
ATOM 1047 N N . THR A 1 132 ? -4.834 1.123 -13.484 1.00 85.38 132 THR A N 1
ATOM 1048 C CA . THR A 1 132 ? -5.499 1.792 -14.605 1.00 85.38 132 THR A CA 1
ATOM 1049 C C . THR A 1 132 ? -5.841 3.247 -14.250 1.00 85.38 132 THR A C 1
ATOM 1051 O O . THR A 1 132 ? -6.172 3.532 -13.092 1.00 85.38 132 THR A O 1
ATOM 1054 N N . PRO A 1 133 ? -5.819 4.182 -15.222 1.00 83.19 133 PRO A N 1
ATOM 1055 C CA . PRO A 1 133 ? -6.157 5.589 -14.982 1.00 83.19 133 PRO A CA 1
ATOM 1056 C C . PRO A 1 133 ? -7.636 5.799 -14.628 1.00 83.19 133 PRO A C 1
ATOM 1058 O O . PRO A 1 133 ? -8.006 6.867 -14.147 1.00 83.19 133 PRO A O 1
ATOM 1061 N N . ARG A 1 134 ? -8.484 4.778 -14.829 1.00 90.00 134 ARG A N 1
ATOM 1062 C CA . ARG A 1 134 ? -9.895 4.792 -14.439 1.00 90.00 134 ARG A CA 1
ATOM 1063 C C . ARG A 1 134 ? -10.038 5.150 -12.956 1.00 90.00 134 ARG A C 1
ATOM 1065 O O . ARG A 1 134 ? -9.260 4.690 -12.116 1.00 90.00 134 ARG A O 1
ATOM 1072 N N . GLY A 1 135 ? -11.073 5.922 -12.634 1.00 91.44 135 GLY A N 1
ATOM 1073 C CA . GLY A 1 135 ? -11.441 6.215 -11.251 1.00 91.44 135 GLY A CA 1
ATOM 1074 C C . GLY A 1 135 ? -11.710 4.956 -10.415 1.00 91.44 135 GLY A C 1
ATOM 1075 O O . GLY A 1 135 ? -11.914 3.863 -10.945 1.00 91.44 135 GLY A O 1
ATOM 1076 N N . ARG A 1 136 ? -11.719 5.133 -9.090 1.00 94.25 136 ARG A N 1
ATOM 1077 C CA . ARG A 1 136 ? -12.083 4.089 -8.121 1.00 94.25 136 ARG A CA 1
ATOM 1078 C C . ARG A 1 136 ? -13.539 3.661 -8.322 1.00 94.25 136 ARG A C 1
ATOM 1080 O O . ARG A 1 136 ? -14.439 4.498 -8.226 1.00 94.25 136 ARG A O 1
ATOM 1087 N N . THR A 1 137 ? -13.759 2.376 -8.542 1.00 95.75 137 THR A N 1
ATOM 1088 C CA . THR A 1 137 ? -15.073 1.725 -8.516 1.00 95.75 137 THR A CA 1
ATOM 1089 C C . THR A 1 137 ? -15.663 1.724 -7.100 1.00 95.75 137 THR A C 1
ATOM 1091 O O . THR A 1 137 ? -14.964 1.977 -6.116 1.00 95.75 137 THR A O 1
ATOM 1094 N N . ALA A 1 138 ? -16.968 1.460 -6.979 1.00 96.44 138 ALA A N 1
ATOM 1095 C CA . ALA A 1 138 ? -17.623 1.352 -5.674 1.00 96.44 138 ALA A CA 1
ATOM 1096 C C . ALA A 1 138 ? -17.048 0.194 -4.841 1.00 96.44 138 ALA A C 1
ATOM 1098 O O . ALA A 1 138 ? -16.756 0.389 -3.663 1.00 96.44 138 ALA A O 1
ATOM 1099 N N . ILE A 1 139 ? -16.804 -0.963 -5.471 1.00 96.12 139 ILE A N 1
ATOM 1100 C CA . ILE A 1 139 ? -16.224 -2.133 -4.803 1.00 96.12 139 ILE A CA 1
ATOM 1101 C C . ILE A 1 139 ? -14.814 -1.848 -4.278 1.00 96.12 139 ILE A C 1
ATOM 1103 O O . ILE A 1 139 ? -14.556 -2.121 -3.111 1.00 96.12 139 ILE A O 1
ATOM 1107 N N . GLU A 1 140 ? -13.937 -1.196 -5.055 1.00 96.50 140 GLU A N 1
ATOM 1108 C CA . GLU A 1 140 ? -12.602 -0.782 -4.583 1.00 96.50 140 GLU A CA 1
ATOM 1109 C C . GLU A 1 140 ? -12.705 0.141 -3.363 1.00 96.50 140 GLU A C 1
ATOM 1111 O O . GLU A 1 140 ? -12.001 -0.053 -2.375 1.00 96.50 140 GLU A O 1
ATOM 1116 N N . LYS A 1 141 ? -13.617 1.126 -3.397 1.00 95.75 141 LYS A N 1
ATOM 1117 C CA . LYS A 1 141 ? -13.821 2.050 -2.269 1.00 95.75 141 LYS A CA 1
ATOM 1118 C C . LYS A 1 141 ? -14.274 1.322 -1.005 1.00 95.75 141 LYS A C 1
ATOM 1120 O O . LYS A 1 141 ? -13.782 1.655 0.068 1.00 95.75 141 LYS A O 1
ATOM 1125 N N . ILE A 1 142 ? -15.228 0.399 -1.115 1.00 95.31 142 ILE A N 1
ATOM 1126 C CA . ILE A 1 142 ? -15.801 -0.308 0.039 1.00 95.31 142 ILE A CA 1
ATOM 1127 C C . ILE A 1 142 ? -14.777 -1.285 0.617 1.00 95.31 142 ILE A C 1
ATOM 1129 O O . ILE A 1 142 ? -14.440 -1.182 1.792 1.00 95.31 142 ILE A O 1
ATOM 1133 N N . THR A 1 143 ? -14.233 -2.172 -0.215 1.00 96.88 143 THR A N 1
ATOM 1134 C CA . THR A 1 143 ? -13.266 -3.202 0.204 1.00 96.88 143 THR A CA 1
ATOM 1135 C C . THR A 1 143 ? -12.000 -2.582 0.787 1.00 96.88 143 THR A C 1
ATOM 1137 O O . THR A 1 143 ? -11.563 -2.975 1.865 1.00 96.88 143 THR A O 1
ATOM 1140 N N . GLY A 1 144 ? -11.463 -1.542 0.140 1.00 96.62 144 GLY A N 1
ATOM 1141 C CA . GLY A 1 144 ? -10.273 -0.844 0.615 1.00 96.62 144 GLY A CA 1
ATOM 1142 C C . GLY A 1 144 ? -10.504 -0.126 1.942 1.00 96.62 144 GLY A C 1
ATOM 1143 O O . GLY A 1 144 ? -9.687 -0.238 2.849 1.00 96.62 144 GLY A O 1
ATOM 1144 N N . LYS A 1 145 ? -11.641 0.566 2.112 1.00 95.94 145 LYS A N 1
ATOM 1145 C CA . LYS A 1 145 ? -11.984 1.194 3.400 1.00 95.94 145 LYS A CA 1
ATOM 1146 C C . LYS A 1 145 ? -12.161 0.165 4.508 1.00 95.94 145 LYS A C 1
ATOM 1148 O O . LYS A 1 145 ? -11.606 0.355 5.582 1.00 95.94 145 LYS A O 1
ATOM 1153 N N . ASN A 1 146 ? -12.901 -0.909 4.244 1.00 96.88 146 ASN A N 1
ATOM 1154 C CA . ASN A 1 146 ? -13.161 -1.945 5.234 1.00 96.88 146 ASN A CA 1
ATOM 1155 C C . ASN A 1 146 ? -11.860 -2.617 5.697 1.00 96.88 146 ASN A C 1
ATOM 1157 O O . ASN A 1 146 ? -11.666 -2.771 6.899 1.00 96.88 146 ASN A O 1
ATOM 1161 N N . ALA A 1 147 ? -10.942 -2.925 4.773 1.00 97.44 147 ALA A N 1
ATOM 1162 C CA . ALA A 1 147 ? -9.625 -3.465 5.110 1.00 97.44 147 ALA A CA 1
ATOM 1163 C C . ALA A 1 147 ? -8.818 -2.502 5.999 1.00 97.44 147 ALA A C 1
ATOM 1165 O O . ALA A 1 147 ? -8.259 -2.911 7.011 1.00 97.44 147 ALA A O 1
ATOM 1166 N N . LEU A 1 148 ? -8.813 -1.204 5.677 1.00 96.06 148 LEU A N 1
ATOM 1167 C CA . LEU A 1 148 ? -8.110 -0.195 6.478 1.00 96.06 148 LEU A CA 1
ATOM 1168 C C . LEU A 1 148 ? -8.744 0.019 7.859 1.00 96.06 148 LEU A C 1
ATOM 1170 O O . LEU A 1 148 ? -8.023 0.164 8.843 1.00 96.06 148 LEU A O 1
ATOM 1174 N N . TYR A 1 149 ? -10.076 0.012 7.957 1.00 96.00 149 TYR A N 1
ATOM 1175 C CA . TYR A 1 149 ? -10.771 0.089 9.245 1.00 96.00 149 TYR A CA 1
ATOM 1176 C C . TYR A 1 149 ? -10.458 -1.126 10.109 1.00 96.00 149 TYR A C 1
ATOM 1178 O O . TYR A 1 149 ? -10.114 -0.954 11.274 1.00 96.00 149 TYR A O 1
ATOM 1186 N N . LYS A 1 150 ? -10.503 -2.334 9.535 1.00 96.31 150 LYS A N 1
ATOM 1187 C CA . LYS A 1 150 ? -10.129 -3.565 10.233 1.00 96.31 150 LYS A CA 1
ATOM 1188 C C . LYS A 1 150 ? -8.702 -3.487 10.760 1.00 96.31 150 LYS A C 1
ATOM 1190 O O . LYS A 1 150 ? -8.507 -3.710 11.946 1.00 96.31 150 LYS A O 1
ATOM 1195 N N . LEU A 1 151 ? -7.749 -3.083 9.918 1.00 95.50 151 LEU A N 1
ATOM 1196 C CA . LEU A 1 151 ? -6.339 -2.958 10.291 1.00 95.50 151 LEU A CA 1
ATOM 1197 C C . LEU A 1 151 ? -6.130 -2.015 11.496 1.00 95.50 151 LEU A C 1
ATOM 1199 O O . LEU A 1 151 ? -5.278 -2.274 12.350 1.00 95.50 151 LEU A O 1
ATOM 1203 N N . VAL A 1 152 ? -6.905 -0.925 11.590 1.00 94.62 152 VAL A N 1
ATOM 1204 C CA . VAL A 1 152 ? -6.869 -0.035 12.764 1.00 94.62 152 VAL A CA 1
ATOM 1205 C C . VAL A 1 152 ? -7.544 -0.668 13.976 1.00 94.62 152 VAL A C 1
ATOM 1207 O O . VAL A 1 152 ? -6.968 -0.649 15.062 1.00 94.62 152 VAL A O 1
ATOM 1210 N N . LEU A 1 153 ? -8.736 -1.241 13.796 1.00 94.88 153 LEU A N 1
ATOM 1211 C CA . LEU A 1 153 ? -9.533 -1.829 14.874 1.00 94.88 153 LEU A CA 1
ATOM 1212 C C . LEU A 1 153 ? -8.836 -3.014 15.548 1.00 94.88 153 LEU A C 1
ATOM 1214 O O . LEU A 1 153 ? -8.840 -3.099 16.771 1.00 94.88 153 LEU A O 1
ATOM 1218 N N . THR A 1 154 ? -8.209 -3.904 14.774 1.00 94.44 154 THR A N 1
ATOM 1219 C CA . THR A 1 154 ? -7.466 -5.058 15.310 1.00 94.44 154 THR A CA 1
ATOM 1220 C C . THR A 1 154 ? -6.103 -4.665 15.872 1.00 94.44 154 THR A C 1
ATOM 1222 O O . THR A 1 154 ? -5.431 -5.474 16.505 1.00 94.44 154 THR A O 1
ATOM 1225 N N . GLY A 1 155 ? -5.675 -3.415 15.669 1.00 91.88 155 GLY A N 1
ATOM 1226 C CA . GLY A 1 155 ? -4.390 -2.921 16.142 1.00 91.88 155 GLY A CA 1
ATOM 1227 C C . GLY A 1 155 ? -3.186 -3.403 15.339 1.00 91.88 155 GLY A C 1
ATOM 1228 O O . GLY A 1 155 ? -2.073 -2.993 15.662 1.00 91.88 155 GLY A O 1
ATOM 1229 N N . GLU A 1 156 ? -3.385 -4.208 14.294 1.00 91.81 156 GLU A N 1
ATOM 1230 C CA . GLU A 1 156 ? -2.327 -4.702 13.404 1.00 91.81 156 GLU A CA 1
ATOM 1231 C C . GLU A 1 156 ? -1.529 -3.560 12.782 1.00 91.81 156 GLU A C 1
ATOM 1233 O O . GLU A 1 156 ? -0.308 -3.650 12.649 1.00 91.81 156 GLU A O 1
ATOM 1238 N N . TRP A 1 157 ? -2.187 -2.434 12.483 1.00 90.50 157 TRP A N 1
ATOM 1239 C CA . TRP A 1 157 ? -1.488 -1.273 11.946 1.00 90.50 157 TRP A CA 1
ATOM 1240 C C . TRP A 1 157 ? -0.418 -0.729 12.888 1.00 90.50 157 TRP A C 1
ATOM 1242 O O . TRP A 1 157 ? 0.378 0.067 12.416 1.00 90.50 157 TRP A O 1
ATOM 1252 N N . ARG A 1 158 ? -0.394 -1.089 14.179 1.00 87.44 158 ARG A N 1
ATOM 1253 C CA . ARG A 1 158 ? 0.639 -0.686 15.149 1.00 87.44 158 ARG A CA 1
ATOM 1254 C C . ARG A 1 158 ? 1.853 -1.605 15.154 1.00 87.44 158 ARG A C 1
ATOM 1256 O O . ARG A 1 158 ? 2.893 -1.209 15.657 1.00 87.44 158 ARG A O 1
ATOM 1263 N N . LEU A 1 159 ? 1.710 -2.804 14.595 1.00 87.31 159 LEU A N 1
ATOM 1264 C CA . LEU A 1 159 ? 2.740 -3.843 14.586 1.00 87.31 159 LEU A CA 1
ATOM 1265 C C . LEU A 1 159 ? 3.625 -3.793 13.335 1.00 87.31 159 LEU A C 1
ATOM 1267 O O . LEU A 1 159 ? 4.636 -4.481 13.270 1.00 87.31 159 LEU A O 1
ATOM 1271 N N . LEU A 1 160 ? 3.250 -3.004 12.325 1.00 88.25 160 LEU A N 1
ATOM 1272 C CA . LEU A 1 160 ? 4.026 -2.900 11.086 1.00 88.25 160 LEU A CA 1
ATOM 1273 C C . LEU A 1 160 ? 5.380 -2.242 11.353 1.00 88.25 160 LEU A C 1
ATOM 1275 O O . LEU A 1 160 ? 5.444 -1.201 12.009 1.00 88.25 160 LEU A O 1
ATOM 1279 N N . ASN A 1 161 ? 6.435 -2.822 10.805 1.00 85.75 161 ASN A N 1
ATOM 1280 C CA . ASN A 1 161 ? 7.789 -2.333 10.975 1.00 85.75 161 ASN A CA 1
ATOM 1281 C C . ASN A 1 161 ? 8.125 -1.362 9.838 1.00 85.75 161 ASN A C 1
ATOM 1283 O O . ASN A 1 161 ? 8.233 -1.767 8.684 1.00 85.75 161 ASN A O 1
ATOM 1287 N N . PHE A 1 162 ? 8.248 -0.075 10.141 1.00 82.81 162 PHE A N 1
ATOM 1288 C CA . PHE A 1 162 ? 8.662 0.930 9.168 1.00 82.81 162 PHE A CA 1
ATOM 1289 C C . PHE A 1 162 ? 10.106 1.336 9.463 1.00 82.81 162 PHE A C 1
ATOM 1291 O O . PHE A 1 162 ? 10.407 1.656 10.610 1.00 82.81 162 PHE A O 1
ATOM 1298 N N . SER A 1 163 ? 10.952 1.391 8.431 1.00 70.50 163 SER A N 1
ATOM 1299 C CA . SER A 1 163 ? 12.418 1.547 8.526 1.00 70.50 163 SER A CA 1
ATOM 1300 C C . SER A 1 163 ? 12.947 2.673 9.424 1.00 70.50 163 SER A C 1
ATOM 1302 O O . SER A 1 163 ? 14.058 2.597 9.931 1.00 70.50 163 SER A O 1
ATOM 1304 N N . ASP A 1 164 ? 12.156 3.721 9.653 1.00 64.12 164 ASP A N 1
ATOM 1305 C CA . ASP A 1 164 ? 12.625 4.984 10.232 1.00 64.12 164 ASP A CA 1
ATOM 1306 C C . ASP A 1 164 ? 11.729 5.511 11.388 1.00 64.12 164 ASP A C 1
ATOM 1308 O O . ASP A 1 164 ? 11.583 6.726 11.564 1.00 64.12 164 ASP A O 1
ATOM 1312 N N . GLU A 1 165 ? 11.021 4.663 12.142 1.00 61.25 165 GLU A N 1
ATOM 1313 C CA . GLU A 1 165 ? 10.111 5.152 13.201 1.00 61.25 165 GLU A CA 1
ATOM 1314 C C . GLU A 1 165 ? 10.818 5.738 14.441 1.00 61.25 165 GLU A C 1
ATOM 1316 O O . GLU A 1 165 ? 11.713 5.116 15.008 1.00 61.25 165 GLU A O 1
ATOM 1321 N N . PRO A 1 166 ? 10.352 6.920 14.912 1.00 53.62 166 PRO A N 1
ATOM 1322 C CA . PRO A 1 166 ? 9.381 6.846 16.003 1.00 53.62 166 PRO A CA 1
ATOM 1323 C C . PRO A 1 166 ? 8.140 7.742 15.821 1.00 53.62 166 PRO A C 1
ATOM 1325 O O . PRO A 1 166 ? 8.210 8.967 15.773 1.00 53.62 166 PRO A O 1
ATOM 1328 N N . GLY A 1 167 ? 6.960 7.115 15.837 1.00 53.31 167 GLY A N 1
ATOM 1329 C CA . GLY A 1 167 ? 5.899 7.575 16.740 1.00 53.31 167 GLY A CA 1
ATOM 1330 C C . GLY A 1 167 ? 4.547 7.913 16.135 1.00 53.31 167 GLY A C 1
ATOM 1331 O O . GLY A 1 167 ? 3.552 7.355 16.571 1.00 53.31 167 GLY A O 1
ATOM 1332 N N . GLN A 1 168 ? 4.469 8.784 15.139 1.00 56.47 168 GLN A N 1
ATOM 1333 C CA . GLN A 1 168 ? 3.206 9.126 14.487 1.00 56.47 168 GLN A CA 1
ATOM 1334 C C . GLN A 1 168 ? 3.561 9.641 13.096 1.00 56.47 168 GLN A C 1
ATOM 1336 O O . GLN A 1 168 ? 4.188 10.688 12.953 1.00 56.47 168 GLN A O 1
ATOM 1341 N N . GLY A 1 169 ? 3.170 8.912 12.042 1.00 56.19 169 GLY A N 1
ATOM 1342 C CA . GLY A 1 169 ? 3.039 9.554 10.730 1.00 56.19 169 GLY A CA 1
ATOM 1343 C C . GLY A 1 169 ? 2.175 10.819 10.869 1.00 56.19 169 GLY A C 1
ATOM 1344 O O . GLY A 1 169 ? 1.508 10.968 11.895 1.00 56.19 169 GLY A O 1
ATOM 1345 N N . PRO A 1 170 ? 2.161 11.733 9.882 1.00 56.97 170 PRO A N 1
ATOM 1346 C CA . PRO A 1 170 ? 1.415 12.985 9.996 1.00 56.97 170 PRO A CA 1
ATOM 1347 C C . PRO A 1 170 ? 0.029 12.714 10.583 1.00 56.97 170 PRO A C 1
ATOM 1349 O O . PRO A 1 170 ? -0.662 11.825 10.087 1.00 56.97 170 PRO A O 1
ATOM 1352 N N . SER A 1 171 ? -0.366 13.421 11.644 1.00 58.84 171 SER A N 1
ATOM 1353 C CA . SER A 1 171 ? -1.656 13.202 12.326 1.00 58.84 171 SER A CA 1
ATOM 1354 C C . SER A 1 171 ? -2.856 13.332 11.377 1.00 58.84 171 SER A C 1
ATOM 1356 O O . SER A 1 171 ? -3.944 12.834 11.647 1.00 58.84 171 SER A O 1
ATOM 1358 N N . THR A 1 172 ? -2.637 13.963 10.224 1.00 64.06 172 THR A N 1
ATOM 1359 C CA . THR A 1 172 ? -3.576 14.129 9.116 1.00 64.06 172 THR A CA 1
ATOM 1360 C C . T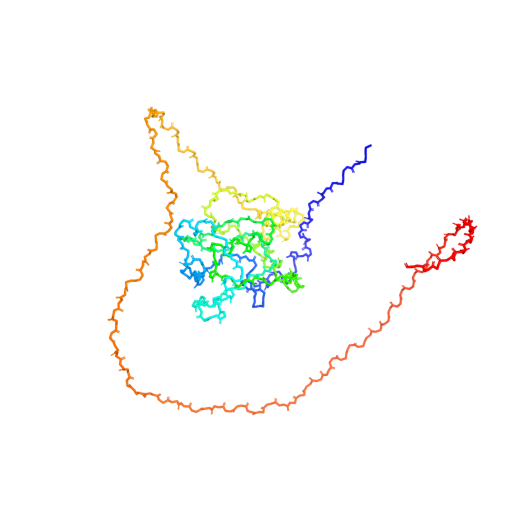HR A 1 172 ? -3.602 12.963 8.127 1.00 64.06 172 THR A C 1
ATOM 1362 O O . THR A 1 172 ? -4.394 12.982 7.182 1.00 64.06 172 THR A O 1
ATOM 1365 N N . ASN A 1 173 ? -2.752 11.946 8.290 1.00 76.12 173 ASN A N 1
ATOM 1366 C CA . ASN A 1 173 ? -2.764 10.788 7.412 1.00 76.12 173 ASN A CA 1
ATOM 1367 C C . ASN A 1 173 ? -4.042 9.965 7.639 1.00 76.12 173 ASN A C 1
ATOM 1369 O O . ASN A 1 173 ? -4.677 10.005 8.694 1.00 76.12 173 ASN A O 1
ATOM 1373 N N . TYR A 1 174 ? -4.447 9.215 6.616 1.00 84.62 174 TYR A N 1
ATOM 1374 C CA . TYR A 1 174 ? -5.736 8.527 6.637 1.00 84.62 174 TYR A CA 1
ATOM 1375 C C . TYR A 1 174 ? -5.866 7.524 7.797 1.00 84.62 174 TYR A C 1
ATOM 1377 O O . TYR A 1 174 ? -6.954 7.361 8.339 1.00 84.62 174 TYR A O 1
ATOM 1385 N N . MET A 1 175 ? -4.759 6.900 8.212 1.00 86.88 175 MET A N 1
ATOM 1386 C CA . MET A 1 175 ? -4.723 5.958 9.336 1.00 86.88 175 MET A CA 1
ATOM 1387 C C . MET A 1 175 ? -4.892 6.660 10.685 1.00 86.88 175 MET A C 1
ATOM 1389 O O . MET A 1 175 ? -5.656 6.184 11.517 1.00 86.88 175 MET A O 1
ATOM 1393 N N . GLY A 1 176 ? -4.244 7.810 10.869 1.00 86.25 176 GLY A N 1
ATOM 1394 C CA . GLY A 1 176 ? -4.390 8.681 12.030 1.00 86.25 176 GLY A CA 1
ATOM 1395 C C . GLY A 1 176 ? -5.827 9.160 12.167 1.00 86.25 176 GLY A C 1
ATOM 1396 O O . GLY A 1 176 ? -6.420 8.993 13.221 1.00 86.25 176 GLY A O 1
ATOM 1397 N N . LEU A 1 177 ? -6.457 9.600 11.073 1.00 87.38 177 LEU A N 1
ATOM 1398 C CA . LEU A 1 177 ? -7.872 9.990 11.090 1.00 87.38 177 LEU A CA 1
ATOM 1399 C C . LEU A 1 177 ? -8.808 8.842 11.508 1.00 87.38 177 LEU A C 1
ATOM 1401 O O . LEU A 1 177 ? -9.788 9.076 12.217 1.00 87.38 177 LEU A O 1
ATOM 1405 N N . ILE A 1 178 ? -8.533 7.603 11.080 1.00 91.56 178 ILE A N 1
ATOM 1406 C CA . ILE A 1 178 ? -9.295 6.427 11.529 1.00 91.56 178 ILE A CA 1
ATOM 1407 C C . ILE A 1 178 ? -9.021 6.163 13.016 1.00 91.56 178 ILE A C 1
ATOM 1409 O O . ILE A 1 178 ? -9.969 5.957 13.767 1.00 91.56 178 ILE A O 1
ATOM 1413 N N . ALA A 1 179 ? -7.759 6.211 13.452 1.00 91.88 179 ALA A N 1
ATOM 1414 C CA . ALA A 1 179 ? -7.361 5.977 14.838 1.00 91.88 179 ALA A CA 1
ATOM 1415 C C . ALA A 1 179 ? -7.964 7.011 15.803 1.00 91.88 179 ALA A C 1
ATOM 1417 O O . ALA A 1 179 ? -8.629 6.610 16.756 1.00 91.88 179 ALA A O 1
ATOM 1418 N N . THR A 1 180 ? -7.840 8.315 15.516 1.00 90.75 180 THR A N 1
ATOM 1419 C CA . THR A 1 180 ? -8.498 9.403 16.265 1.00 90.75 180 THR A CA 1
ATOM 1420 C C . THR A 1 180 ? -9.977 9.121 16.414 1.00 90.75 180 THR A C 1
ATOM 1422 O O . THR A 1 180 ? -10.541 9.220 17.502 1.00 90.75 180 THR A O 1
ATOM 1425 N N . ARG A 1 181 ? -10.617 8.703 15.324 1.00 90.88 181 ARG A N 1
ATOM 1426 C CA . ARG A 1 181 ? -12.042 8.442 15.349 1.00 90.88 181 ARG A CA 1
ATOM 1427 C C . ARG A 1 181 ? -12.397 7.211 16.179 1.00 90.88 181 ARG A C 1
ATOM 1429 O O . ARG A 1 181 ? -13.371 7.266 16.919 1.00 90.88 181 ARG A O 1
ATOM 1436 N N . CYS A 1 182 ? -11.622 6.133 16.111 1.00 93.25 182 CYS A N 1
ATOM 1437 C CA . CYS A 1 182 ? -11.812 4.971 16.980 1.00 93.25 182 CYS A CA 1
ATOM 1438 C C . CYS A 1 182 ? -11.673 5.340 18.468 1.00 93.25 182 CYS A C 1
ATOM 1440 O O . CYS A 1 182 ? -12.488 4.898 19.275 1.00 93.25 182 CYS A O 1
ATOM 1442 N N . GLU A 1 183 ? -10.717 6.200 18.828 1.00 94.25 183 GLU A N 1
ATOM 1443 C CA . GLU A 1 183 ? -10.531 6.685 20.206 1.00 94.25 183 GLU A CA 1
ATOM 1444 C C . GLU A 1 183 ? -11.714 7.541 20.678 1.00 94.25 183 GLU A C 1
ATOM 1446 O O . GLU A 1 183 ? -12.267 7.296 21.750 1.00 94.25 183 GLU A O 1
ATOM 1451 N N . GLU A 1 184 ? -12.185 8.484 19.854 1.00 92.94 184 GLU A N 1
ATOM 1452 C CA . GLU A 1 184 ? -13.388 9.279 20.146 1.00 92.94 184 GLU A CA 1
ATOM 1453 C C . GLU A 1 184 ? -14.643 8.415 20.337 1.00 92.94 184 GLU A C 1
ATOM 1455 O O . GLU A 1 184 ? -15.577 8.807 21.044 1.00 92.94 184 GLU A O 1
ATOM 1460 N N . VAL A 1 185 ? -14.730 7.284 19.633 1.00 92.38 185 VAL A N 1
ATOM 1461 C CA . VAL A 1 185 ? -15.840 6.335 19.771 1.00 92.38 185 VAL A CA 1
ATOM 1462 C C . VAL A 1 185 ? -15.689 5.526 21.051 1.00 92.38 185 VAL A C 1
ATOM 1464 O O . VAL A 1 185 ? -16.656 5.431 21.803 1.00 92.38 185 VAL A O 1
ATOM 1467 N N . ALA A 1 186 ? -14.493 5.016 21.344 1.00 94.62 186 ALA A N 1
ATOM 1468 C CA . ALA A 1 186 ? -14.211 4.290 22.577 1.00 94.62 186 ALA A CA 1
ATOM 1469 C C . ALA A 1 186 ? -14.492 5.138 23.829 1.00 94.62 186 ALA A C 1
ATOM 1471 O O . ALA A 1 186 ? -15.062 4.639 24.793 1.00 94.62 186 ALA A O 1
ATOM 1472 N N . GLN A 1 187 ? -14.198 6.442 23.798 1.00 95.19 187 GLN A N 1
ATOM 1473 C CA . GLN A 1 187 ? -14.519 7.357 24.903 1.00 95.19 187 GLN A CA 1
ATOM 1474 C C . GLN A 1 187 ? -16.025 7.482 25.189 1.00 95.19 187 GLN A C 1
ATOM 1476 O O . GLN A 1 187 ? -16.413 7.746 26.323 1.00 95.19 187 GLN A O 1
ATOM 1481 N N . ARG A 1 188 ? -16.881 7.321 24.171 1.00 94.19 188 ARG A N 1
ATOM 1482 C CA . ARG A 1 188 ? -18.339 7.522 24.277 1.00 94.19 188 ARG A CA 1
ATOM 1483 C C . ARG A 1 188 ? -19.140 6.223 24.316 1.00 94.19 188 ARG A C 1
ATOM 1485 O O . ARG A 1 188 ? -20.324 6.260 24.636 1.00 94.19 188 ARG A O 1
ATOM 1492 N N . ASN A 1 189 ? -18.531 5.097 23.960 1.00 93.25 189 ASN A N 1
ATOM 1493 C CA . ASN A 1 189 ? -19.184 3.797 23.883 1.00 93.25 189 ASN A CA 1
ATOM 1494 C C . ASN A 1 189 ? -18.360 2.755 24.665 1.00 93.25 189 ASN A C 1
ATOM 1496 O O . ASN A 1 189 ? -17.392 2.214 24.120 1.00 93.25 189 ASN A O 1
ATOM 1500 N N . PRO A 1 190 ? -18.755 2.449 25.918 1.00 95.19 190 PRO A N 1
ATOM 1501 C CA . PRO A 1 190 ? -18.070 1.462 26.747 1.00 95.19 190 PRO A CA 1
ATOM 1502 C C . PRO A 1 190 ? -17.998 0.073 26.110 1.00 95.19 190 PRO A C 1
ATOM 1504 O O . PRO A 1 190 ? -16.953 -0.558 26.184 1.00 95.19 190 PRO A O 1
ATOM 1507 N N . GLU A 1 191 ? -19.046 -0.387 25.420 1.00 93.75 191 GLU A N 1
ATOM 1508 C CA . GLU A 1 191 ? -19.035 -1.696 24.748 1.00 93.75 191 GLU A CA 1
ATOM 1509 C C . GLU A 1 191 ? -17.984 -1.748 23.630 1.00 93.75 191 GLU A C 1
ATOM 1511 O O . GLU A 1 191 ? -17.266 -2.738 23.476 1.00 93.75 191 GLU A O 1
ATOM 1516 N N . PHE A 1 192 ? -17.850 -0.660 22.864 1.00 92.81 192 PHE A N 1
ATOM 1517 C CA . PHE A 1 192 ? -16.812 -0.533 21.843 1.00 92.81 192 PHE A CA 1
ATOM 1518 C C . PHE A 1 192 ? -15.414 -0.528 22.469 1.00 92.81 192 PHE A C 1
ATOM 1520 O O . PHE A 1 192 ? -14.535 -1.242 21.988 1.00 92.81 192 PHE A O 1
ATOM 1527 N N . ALA A 1 193 ? -15.217 0.237 23.547 1.00 95.38 193 ALA A N 1
ATOM 1528 C CA . ALA A 1 193 ? -13.951 0.291 24.272 1.00 95.38 193 ALA A CA 1
ATOM 1529 C C . ALA A 1 193 ? -13.569 -1.066 24.877 1.00 95.38 193 ALA A C 1
ATOM 1531 O O . ALA A 1 193 ? -12.419 -1.481 24.771 1.00 95.38 193 ALA A O 1
ATOM 1532 N N . THR A 1 194 ? -14.529 -1.787 25.460 1.00 95.94 194 THR A N 1
ATOM 1533 C CA . THR A 1 194 ? -14.321 -3.144 25.979 1.00 95.94 194 THR A CA 1
ATOM 1534 C C . THR A 1 194 ? -13.910 -4.105 24.868 1.00 95.94 194 THR A C 1
ATOM 1536 O O . THR A 1 194 ? -13.046 -4.950 25.082 1.00 95.94 194 THR A O 1
ATOM 1539 N N . ARG A 1 195 ? -14.496 -3.974 23.673 1.00 94.12 195 ARG A N 1
ATOM 1540 C CA . ARG A 1 195 ? -14.212 -4.869 22.548 1.00 94.12 195 ARG A CA 1
ATOM 1541 C C . ARG A 1 195 ? -12.876 -4.588 21.856 1.00 94.12 195 ARG A C 1
ATOM 1543 O O . ARG A 1 195 ? -12.200 -5.534 21.465 1.00 94.12 195 ARG A O 1
ATOM 1550 N N . TRP A 1 196 ? -12.531 -3.320 21.647 1.00 94.62 196 TRP A N 1
ATOM 1551 C CA . TRP A 1 196 ? -11.422 -2.918 20.767 1.00 94.62 196 TRP A CA 1
ATOM 1552 C C . TRP A 1 196 ? -10.287 -2.173 21.480 1.00 94.62 196 TRP A C 1
ATOM 1554 O O . TRP A 1 196 ? -9.229 -1.956 20.893 1.00 94.62 196 TRP A O 1
ATOM 1564 N N . GLY A 1 197 ? -10.482 -1.792 22.741 1.00 95.44 197 GLY A N 1
ATOM 1565 C CA . GLY A 1 197 ? -9.571 -0.937 23.494 1.00 95.44 197 GLY A CA 1
ATOM 1566 C C . GLY A 1 197 ? -9.876 0.555 23.338 1.00 95.44 197 GLY A C 1
ATOM 1567 O O . GLY A 1 197 ? -10.824 0.969 22.672 1.00 95.44 197 GLY A O 1
ATOM 1568 N N . THR A 1 198 ? -9.061 1.375 24.001 1.00 95.44 198 THR A N 1
ATOM 1569 C CA . THR A 1 198 ? -9.231 2.839 24.086 1.00 95.44 198 THR A CA 1
ATOM 1570 C C . THR A 1 198 ? -8.120 3.632 23.411 1.00 95.44 198 THR A C 1
ATOM 1572 O O . THR A 1 198 ? -8.272 4.831 23.205 1.00 95.44 198 THR A O 1
ATOM 1575 N N . VAL A 1 199 ? -7.015 2.976 23.065 1.00 93.00 199 VAL A N 1
ATOM 1576 C CA . VAL A 1 199 ? -5.874 3.567 22.366 1.00 93.00 199 VAL A CA 1
ATOM 1577 C C . VAL A 1 199 ? -5.816 2.904 21.006 1.00 93.00 199 VAL A C 1
ATOM 1579 O O . VAL A 1 199 ? -5.799 1.676 20.945 1.00 93.00 199 VAL A O 1
ATOM 1582 N N . PHE A 1 200 ? -5.788 3.685 19.931 1.00 92.19 200 PHE A N 1
ATOM 1583 C CA . PHE A 1 200 ? -5.686 3.188 18.556 1.00 92.19 200 PHE A CA 1
ATOM 1584 C C . PHE A 1 200 ? -4.470 3.754 17.841 1.00 92.19 200 PHE A C 1
ATOM 1586 O O . PHE A 1 200 ? -3.934 3.067 16.973 1.00 92.19 200 PHE A O 1
ATOM 1593 N N . HIS A 1 201 ? -3.991 4.938 18.226 1.00 89.56 201 HIS A N 1
ATOM 1594 C CA . HIS A 1 201 ? -2.712 5.461 17.758 1.00 89.56 201 HIS A CA 1
ATOM 1595 C C . HIS A 1 201 ? -1.547 4.526 18.098 1.00 89.56 201 HIS A C 1
ATOM 1597 O O . HIS A 1 201 ? -1.564 3.800 19.097 1.00 89.56 201 HIS A O 1
ATOM 1603 N N . ARG A 1 202 ? -0.515 4.541 17.247 1.00 83.25 202 ARG A N 1
ATOM 1604 C CA . ARG A 1 202 ? 0.798 4.011 17.619 1.00 83.25 202 ARG A CA 1
ATOM 1605 C C . ARG A 1 202 ? 1.323 4.811 18.806 1.00 83.25 202 ARG A C 1
ATOM 1607 O O . ARG A 1 202 ? 1.199 6.037 18.831 1.00 83.25 202 ARG A O 1
ATOM 1614 N N . GLY A 1 203 ? 1.880 4.105 19.787 1.00 75.50 203 GLY A N 1
ATOM 1615 C CA . GLY A 1 203 ? 2.626 4.757 20.851 1.00 75.50 203 GLY A CA 1
ATOM 1616 C C . GLY A 1 203 ? 3.827 5.480 20.252 1.00 75.50 203 GLY A C 1
ATOM 1617 O O . GLY A 1 203 ? 4.441 4.992 19.301 1.00 75.50 203 GLY A O 1
ATOM 1618 N N . SER A 1 204 ? 4.180 6.633 20.812 1.00 66.19 204 SER A N 1
ATOM 1619 C CA . SER A 1 204 ? 5.512 7.184 20.602 1.00 66.19 204 SER A CA 1
ATOM 1620 C C . SER A 1 204 ? 6.515 6.133 21.068 1.00 66.19 204 SER A C 1
ATOM 1622 O O . SER A 1 204 ? 6.516 5.778 22.249 1.00 66.19 204 SER A O 1
ATOM 1624 N N . ILE A 1 205 ? 7.340 5.606 20.159 1.00 57.31 205 ILE A N 1
ATOM 1625 C CA . ILE A 1 205 ? 8.518 4.848 20.585 1.00 57.31 205 ILE A CA 1
ATOM 1626 C C . ILE A 1 205 ? 9.325 5.839 21.430 1.00 57.31 205 ILE A C 1
ATOM 1628 O O . ILE A 1 205 ? 9.541 6.957 20.951 1.00 57.31 205 ILE A O 1
ATOM 1632 N N . PRO A 1 206 ? 9.688 5.500 22.681 1.00 53.81 206 PRO A N 1
ATOM 1633 C CA . PRO A 1 206 ? 10.543 6.366 23.467 1.00 53.81 206 PRO A CA 1
ATOM 1634 C C . PRO A 1 206 ? 11.777 6.640 22.619 1.00 53.81 206 PRO A C 1
ATOM 1636 O O . PRO A 1 206 ? 12.476 5.702 22.233 1.00 53.81 206 PRO A O 1
ATOM 1639 N N . GLU A 1 207 ? 11.965 7.908 22.249 1.00 52.03 207 GLU A N 1
ATOM 1640 C CA . GLU A 1 207 ? 13.144 8.361 21.528 1.00 52.03 207 GLU A CA 1
ATOM 1641 C C . GLU A 1 207 ? 14.333 7.788 22.288 1.00 52.03 207 GLU A C 1
ATOM 1643 O O . GLU A 1 207 ? 14.443 8.013 23.497 1.00 52.03 207 GLU A O 1
ATOM 1648 N N . ALA A 1 208 ? 15.117 6.924 21.633 1.00 51.41 208 ALA A N 1
ATOM 1649 C CA . ALA A 1 208 ? 16.237 6.269 22.284 1.00 51.41 208 ALA A CA 1
ATOM 1650 C C . ALA A 1 208 ? 17.051 7.376 22.945 1.00 51.41 208 ALA A C 1
ATOM 1652 O O . ALA A 1 208 ? 17.531 8.266 22.239 1.00 51.41 208 ALA A O 1
ATOM 1653 N N . THR A 1 209 ? 17.104 7.368 24.284 1.00 44.00 209 THR A N 1
ATOM 1654 C CA . THR A 1 209 ? 17.743 8.418 25.075 1.00 44.00 209 THR A CA 1
ATOM 1655 C C . THR A 1 209 ? 19.065 8.727 24.397 1.00 44.00 209 THR A C 1
ATOM 1657 O O . THR A 1 209 ? 19.851 7.784 24.243 1.00 44.00 209 THR A O 1
ATOM 1660 N N . PRO A 1 210 ? 19.297 9.965 23.913 1.00 46.34 210 PRO A N 1
ATOM 1661 C CA . PRO A 1 210 ? 20.490 10.256 23.143 1.00 46.34 210 PRO A CA 1
ATOM 1662 C C . PRO A 1 210 ? 21.662 9.795 23.990 1.00 46.34 210 PRO A C 1
ATOM 1664 O O . PRO A 1 210 ? 21.827 10.264 25.121 1.00 46.34 210 PRO A O 1
ATOM 1667 N N . ALA A 1 211 ? 22.402 8.798 23.489 1.00 47.31 211 ALA A N 1
ATOM 1668 C CA . ALA A 1 211 ? 23.592 8.311 24.158 1.00 47.31 211 ALA A CA 1
ATOM 1669 C C . ALA A 1 211 ? 24.399 9.555 24.519 1.00 47.31 211 ALA A C 1
ATOM 1671 O O . ALA A 1 211 ? 24.661 10.384 23.643 1.00 47.31 211 ALA A O 1
ATOM 1672 N N . SER A 1 212 ? 24.647 9.734 25.822 1.00 43.53 212 SER A N 1
ATOM 1673 C CA . SER A 1 212 ? 25.233 10.941 26.396 1.00 43.53 212 SER A CA 1
ATOM 1674 C C . SER A 1 212 ? 26.297 11.480 25.453 1.00 43.53 212 SER A C 1
ATOM 1676 O O . SER A 1 212 ? 27.168 10.703 25.054 1.00 43.53 212 SER A O 1
ATOM 1678 N N . GLN A 1 213 ? 26.209 12.762 25.097 1.00 46.84 213 GLN A N 1
ATOM 1679 C CA . GLN A 1 213 ? 27.215 13.485 24.325 1.00 46.84 213 GLN A CA 1
ATOM 1680 C C . GLN A 1 213 ? 28.579 13.346 25.014 1.00 46.84 213 GLN A C 1
ATOM 1682 O O . GLN A 1 213 ? 29.010 14.172 25.818 1.00 46.84 213 GLN A O 1
ATOM 1687 N N . GLY A 1 214 ? 29.250 12.238 24.731 1.00 45.12 214 GLY A N 1
ATOM 1688 C CA . GLY A 1 214 ? 30.562 11.910 25.224 1.00 45.12 214 GLY A CA 1
ATOM 1689 C C . GLY A 1 214 ? 31.553 12.721 24.422 1.00 45.12 214 GLY A C 1
ATOM 1690 O O . GLY A 1 214 ? 31.933 12.310 23.335 1.00 45.12 214 GLY A O 1
ATOM 1691 N N . ARG A 1 215 ? 31.967 13.852 25.003 1.00 43.03 215 ARG A N 1
ATOM 1692 C CA . ARG A 1 215 ? 33.144 14.657 24.649 1.00 43.03 215 ARG A CA 1
ATOM 1693 C C . ARG A 1 215 ? 33.214 15.152 23.201 1.00 43.03 215 ARG A C 1
ATOM 1695 O O . ARG A 1 215 ? 33.481 14.408 22.264 1.00 43.03 215 ARG A O 1
ATOM 1702 N N . ALA A 1 216 ? 33.174 16.478 23.078 1.00 49.47 216 ALA A N 1
ATOM 1703 C CA . ALA A 1 216 ? 33.766 17.215 21.971 1.00 49.47 216 ALA A CA 1
ATOM 1704 C C . ALA A 1 216 ? 35.143 16.628 21.600 1.00 49.47 216 ALA A C 1
ATOM 1706 O O . ALA A 1 216 ? 36.123 16.795 22.328 1.00 49.47 216 ALA A O 1
ATOM 1707 N N . ARG A 1 217 ? 35.206 15.919 20.469 1.00 44.75 217 ARG A N 1
ATOM 1708 C CA . ARG A 1 217 ? 36.453 15.640 19.764 1.00 44.75 217 ARG A CA 1
ATOM 1709 C C . ARG A 1 217 ? 36.652 16.739 18.729 1.00 44.75 217 ARG A C 1
ATOM 1711 O O . ARG A 1 217 ? 35.785 17.019 17.908 1.00 44.75 217 ARG A O 1
ATOM 1718 N N . THR A 1 218 ? 37.799 17.381 18.862 1.00 43.09 218 THR A N 1
ATOM 1719 C CA . THR A 1 218 ? 38.391 18.421 18.030 1.00 43.09 218 THR A CA 1
ATOM 1720 C C . THR A 1 218 ? 38.186 18.169 16.533 1.00 43.09 218 THR A C 1
ATOM 1722 O O . THR A 1 218 ? 38.414 17.059 16.055 1.00 43.09 218 THR A O 1
ATOM 1725 N N . ARG A 1 219 ? 37.790 19.222 15.799 1.00 43.50 219 ARG A N 1
ATOM 1726 C CA . ARG A 1 219 ? 37.754 19.275 14.327 1.00 43.50 219 ARG A CA 1
ATOM 1727 C C . ARG A 1 219 ? 39.071 18.766 13.736 1.00 43.50 219 ARG A C 1
ATOM 1729 O O . ARG A 1 219 ? 40.113 19.376 13.959 1.00 43.50 219 ARG A O 1
ATOM 1736 N N . GLY A 1 220 ? 38.987 17.715 12.929 1.00 41.47 220 GLY A N 1
ATOM 1737 C CA . GLY A 1 220 ? 40.017 17.303 11.984 1.00 41.47 220 GLY A CA 1
ATOM 1738 C C . GLY A 1 220 ? 39.375 17.078 10.615 1.00 41.47 220 GLY A C 1
ATOM 1739 O O . GLY A 1 220 ? 38.422 16.316 10.531 1.00 41.47 220 GLY A O 1
ATOM 1740 N N . ALA A 1 221 ? 39.887 17.811 9.623 1.00 39.75 221 ALA A N 1
ATOM 1741 C CA . ALA A 1 221 ? 39.807 17.666 8.162 1.00 39.75 221 ALA A CA 1
ATOM 1742 C C . ALA A 1 221 ? 38.535 17.074 7.508 1.00 39.75 221 ALA A C 1
ATOM 1744 O O . ALA A 1 221 ? 38.170 15.919 7.709 1.00 39.75 221 ALA A O 1
ATOM 1745 N N . GLU A 1 222 ? 37.942 17.869 6.611 1.00 39.84 222 GLU A N 1
ATOM 1746 C CA . GLU A 1 222 ? 36.935 17.452 5.631 1.00 39.84 222 GLU A CA 1
ATOM 1747 C C . GLU A 1 222 ? 37.429 16.269 4.783 1.00 39.84 222 GLU A C 1
ATOM 1749 O O . GLU A 1 222 ? 38.454 16.349 4.106 1.00 39.84 222 GLU A O 1
ATOM 1754 N N . VAL A 1 223 ? 36.658 15.181 4.795 1.00 41.34 223 VAL A N 1
ATOM 1755 C CA . VAL A 1 223 ? 36.750 14.083 3.827 1.00 41.34 223 VAL A CA 1
ATOM 1756 C C . VAL A 1 223 ? 35.572 14.246 2.858 1.00 41.34 223 VAL A C 1
ATOM 1758 O O . VAL A 1 223 ? 34.450 14.475 3.319 1.00 41.34 223 VAL A O 1
ATOM 1761 N N . PRO A 1 224 ? 35.783 14.163 1.532 1.00 37.91 224 PRO A N 1
ATOM 1762 C CA . PRO A 1 22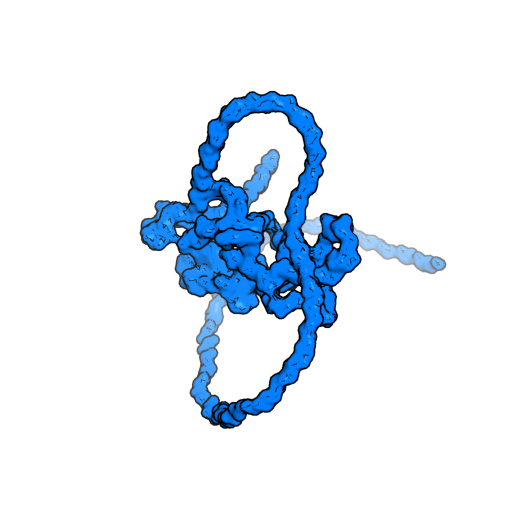4 ? 34.716 14.336 0.555 1.00 37.91 224 PRO A CA 1
ATOM 1763 C C . PRO A 1 224 ? 33.647 13.249 0.709 1.00 37.91 224 PRO A C 1
ATOM 1765 O O . PRO A 1 224 ? 33.952 12.067 0.863 1.00 37.91 224 PRO A O 1
ATOM 1768 N N . VAL A 1 225 ? 32.384 13.675 0.647 1.00 37.34 225 VAL A N 1
ATOM 1769 C CA . VAL A 1 225 ? 31.188 12.829 0.715 1.00 37.34 225 VAL A CA 1
ATOM 1770 C C . VAL A 1 225 ? 31.189 11.839 -0.452 1.00 37.34 225 VAL A C 1
ATOM 1772 O O . VAL A 1 225 ? 30.850 12.174 -1.586 1.00 37.34 225 VAL A O 1
ATOM 1775 N N . THR A 1 226 ? 31.572 10.599 -0.164 1.00 35.38 226 THR A N 1
ATOM 1776 C CA . THR A 1 226 ? 31.277 9.430 -0.991 1.00 35.38 226 THR A CA 1
ATOM 1777 C C . THR A 1 226 ? 29.785 9.121 -0.921 1.00 35.38 226 THR A C 1
ATOM 1779 O O . THR A 1 226 ? 29.190 9.127 0.156 1.00 35.38 226 THR A O 1
ATOM 1782 N N . GLY A 1 227 ? 29.194 8.883 -2.092 1.00 34.16 227 GLY A N 1
ATOM 1783 C CA . GLY A 1 227 ? 27.770 8.642 -2.283 1.00 34.16 227 GLY A CA 1
ATOM 1784 C C . GLY A 1 227 ? 27.195 7.502 -1.442 1.00 34.16 227 GLY A C 1
ATOM 1785 O O . GLY A 1 227 ? 27.884 6.566 -1.043 1.00 34.16 227 GLY A O 1
ATOM 1786 N N . ILE A 1 228 ? 25.888 7.604 -1.215 1.00 35.47 228 ILE A N 1
ATOM 1787 C CA . ILE A 1 228 ? 25.036 6.551 -0.664 1.00 35.47 228 ILE A CA 1
ATOM 1788 C C . ILE A 1 228 ? 25.311 5.252 -1.447 1.00 35.47 228 ILE A C 1
ATOM 1790 O O . ILE A 1 228 ? 25.222 5.277 -2.680 1.00 35.47 228 ILE A O 1
ATOM 1794 N N . PRO A 1 229 ? 25.655 4.129 -0.790 1.00 29.67 229 PRO A N 1
ATOM 1795 C CA . PRO A 1 229 ? 25.894 2.880 -1.491 1.00 29.67 229 PRO A CA 1
ATOM 1796 C C . PRO A 1 229 ? 24.584 2.405 -2.123 1.00 29.67 229 PRO A C 1
ATOM 1798 O O . PRO A 1 229 ? 23.602 2.125 -1.436 1.00 29.67 229 PRO A O 1
ATOM 1801 N N . MET A 1 230 ? 24.572 2.326 -3.454 1.00 37.59 230 MET A N 1
ATOM 1802 C CA . MET A 1 230 ? 23.595 1.513 -4.172 1.00 37.59 230 MET A CA 1
ATOM 1803 C C . MET A 1 230 ? 23.676 0.064 -3.662 1.00 37.59 230 MET A C 1
ATOM 1805 O O . MET A 1 230 ? 24.785 -0.406 -3.386 1.00 37.59 230 MET A O 1
ATOM 1809 N N . PRO A 1 231 ? 22.551 -0.671 -3.590 1.00 34.75 231 PRO A N 1
ATOM 1810 C CA . PRO A 1 231 ? 22.594 -2.109 -3.362 1.00 34.75 231 PRO A CA 1
ATOM 1811 C C . PRO A 1 231 ? 23.497 -2.753 -4.420 1.00 34.75 231 PRO A C 1
ATOM 1813 O O . PRO A 1 231 ? 23.358 -2.503 -5.621 1.00 34.75 231 PRO A O 1
ATOM 1816 N N . GLN A 1 232 ? 24.481 -3.522 -3.955 1.00 29.27 232 GLN A N 1
ATOM 1817 C CA . GLN A 1 232 ? 25.411 -4.231 -4.822 1.00 29.27 232 GLN A CA 1
ATOM 1818 C C . GLN A 1 232 ? 24.651 -5.339 -5.554 1.00 29.27 232 GLN A C 1
ATOM 1820 O O . GLN A 1 232 ? 24.135 -6.262 -4.933 1.00 29.27 232 GLN A O 1
ATOM 1825 N N . PHE A 1 233 ? 24.583 -5.234 -6.879 1.00 35.00 233 PHE A N 1
ATOM 1826 C CA . PHE A 1 233 ? 24.098 -6.305 -7.739 1.00 35.00 233 PHE A CA 1
ATOM 1827 C C . PHE A 1 233 ? 25.179 -7.385 -7.832 1.00 35.00 233 PHE A C 1
ATOM 1829 O O . PHE A 1 233 ? 26.269 -7.128 -8.346 1.00 35.00 233 PHE A O 1
ATOM 1836 N N . THR 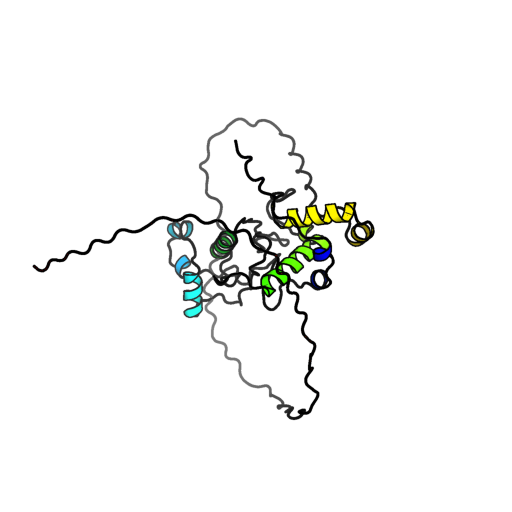A 1 234 ? 24.885 -8.595 -7.368 1.00 32.16 234 THR A N 1
ATOM 1837 C CA . THR A 1 234 ? 25.639 -9.787 -7.757 1.00 32.16 234 THR A CA 1
ATOM 1838 C C . THR A 1 234 ? 25.237 -10.161 -9.180 1.00 32.16 234 THR A C 1
ATOM 1840 O O . THR A 1 234 ? 24.113 -10.573 -9.453 1.00 32.16 234 THR A O 1
ATOM 1843 N N . THR A 1 235 ? 26.156 -9.976 -10.124 1.00 32.91 235 THR A N 1
ATOM 1844 C CA . THR A 1 235 ? 26.010 -10.460 -11.500 1.00 32.91 235 THR A CA 1
ATOM 1845 C C . THR A 1 235 ? 25.884 -11.991 -11.481 1.00 32.91 235 THR A C 1
ATOM 1847 O O . THR A 1 235 ? 26.754 -12.638 -10.891 1.00 32.91 235 THR A O 1
ATOM 1850 N N . PRO A 1 236 ? 24.873 -12.607 -12.122 1.00 33.56 236 PRO A N 1
ATOM 1851 C CA . PRO A 1 236 ? 24.835 -14.055 -12.274 1.00 33.56 236 PRO A CA 1
ATOM 1852 C C . PRO A 1 236 ? 26.029 -14.505 -13.117 1.00 33.56 236 PRO A C 1
ATOM 1854 O O . PRO A 1 236 ? 26.214 -14.067 -14.255 1.00 33.56 236 PRO A O 1
ATOM 1857 N N . GLN A 1 237 ? 26.862 -15.357 -12.529 1.00 31.97 237 GLN A N 1
ATOM 1858 C CA . GLN A 1 237 ? 27.976 -16.004 -13.201 1.00 31.97 237 GLN A CA 1
ATOM 1859 C C . GLN A 1 237 ? 27.403 -16.941 -14.274 1.00 31.97 237 GLN A C 1
ATOM 1861 O O . GLN A 1 237 ? 26.526 -17.754 -13.985 1.00 31.97 237 GLN A O 1
ATOM 1866 N N . ALA A 1 238 ? 27.864 -16.800 -15.517 1.00 37.12 238 ALA A N 1
ATOM 1867 C CA . ALA A 1 238 ? 27.469 -17.659 -16.626 1.00 37.12 238 ALA A CA 1
ATOM 1868 C C . ALA A 1 238 ? 27.972 -19.093 -16.377 1.00 37.12 238 ALA A C 1
ATOM 1870 O O . ALA A 1 238 ? 29.108 -19.432 -16.705 1.00 37.12 238 ALA A O 1
ATOM 1871 N N . GLY A 1 239 ? 27.126 -19.914 -15.755 1.00 35.12 239 GLY A N 1
ATOM 1872 C CA . GLY A 1 239 ? 27.299 -21.357 -15.656 1.00 35.12 239 GLY A CA 1
ATOM 1873 C C . GLY A 1 239 ? 26.945 -22.005 -16.988 1.00 35.12 239 GLY A C 1
ATOM 1874 O O . GLY A 1 239 ? 25.831 -21.867 -17.490 1.00 35.12 239 GLY A O 1
ATOM 1875 N N . THR A 1 240 ? 27.923 -22.673 -17.586 1.00 41.50 240 THR A N 1
ATOM 1876 C CA . THR A 1 240 ? 27.758 -23.534 -18.755 1.00 41.50 240 THR A CA 1
ATOM 1877 C C . THR A 1 240 ? 27.227 -24.881 -18.282 1.00 41.50 240 THR A C 1
ATOM 1879 O O . THR A 1 240 ? 28.003 -25.796 -18.027 1.00 41.50 240 THR A O 1
ATOM 1882 N N . ASP A 1 241 ? 25.906 -25.009 -18.155 1.00 36.97 241 ASP A N 1
ATOM 1883 C CA . ASP A 1 241 ? 25.306 -26.300 -17.828 1.00 36.97 241 ASP A CA 1
ATOM 1884 C C . ASP A 1 241 ? 24.991 -27.110 -19.084 1.00 36.97 241 ASP A C 1
ATOM 1886 O O . ASP A 1 241 ? 24.319 -26.692 -20.029 1.00 36.97 241 ASP A O 1
ATOM 1890 N N . THR A 1 242 ? 25.576 -28.300 -19.061 1.00 37.84 242 THR A N 1
ATOM 1891 C CA . THR A 1 242 ? 25.545 -29.331 -20.083 1.00 37.84 242 THR A CA 1
ATOM 1892 C C . THR A 1 242 ? 24.171 -29.992 -20.087 1.00 37.84 242 THR A C 1
ATOM 1894 O O . THR A 1 242 ? 23.624 -30.340 -19.044 1.00 37.84 242 THR A O 1
ATOM 1897 N N . VAL A 1 243 ? 23.621 -30.180 -21.285 1.00 37.41 243 VAL A N 1
ATOM 1898 C CA . VAL A 1 243 ? 22.352 -30.866 -21.543 1.00 37.41 243 VAL A CA 1
ATOM 1899 C C . VAL A 1 243 ? 22.395 -32.292 -20.981 1.00 37.41 243 VAL A C 1
ATOM 1901 O O . VAL A 1 243 ? 23.122 -33.139 -21.495 1.00 37.41 243 VAL A O 1
ATOM 1904 N N . GLN A 1 244 ? 21.570 -32.577 -19.971 1.00 34.53 244 GLN A N 1
ATOM 1905 C CA . GLN A 1 244 ? 21.162 -33.936 -19.615 1.00 34.53 244 GLN A CA 1
ATOM 1906 C C . GLN A 1 244 ? 19.676 -34.118 -19.918 1.00 34.53 244 GLN A C 1
ATOM 1908 O O . GLN A 1 244 ? 18.806 -33.442 -19.376 1.00 34.53 244 GLN A O 1
ATOM 1913 N N . THR A 1 245 ? 19.407 -35.043 -20.830 1.00 42.19 245 THR A N 1
ATOM 1914 C CA . THR A 1 245 ? 18.082 -35.524 -21.218 1.00 42.19 245 THR A CA 1
ATOM 1915 C C . THR A 1 245 ? 17.551 -36.483 -20.145 1.00 42.19 245 THR A C 1
ATOM 1917 O O . THR A 1 245 ? 18.250 -37.449 -19.835 1.00 42.19 245 THR A O 1
ATOM 1920 N N . PRO A 1 246 ? 16.323 -36.321 -19.620 1.00 41.78 246 PRO A N 1
ATOM 1921 C CA . PRO A 1 246 ? 15.647 -37.397 -18.914 1.00 41.78 246 PRO A CA 1
ATOM 1922 C C . PRO A 1 246 ? 14.719 -38.179 -19.849 1.00 41.78 246 PRO A C 1
ATOM 1924 O O . PRO A 1 246 ? 13.924 -37.622 -20.607 1.00 41.78 246 PRO A O 1
ATOM 1927 N N . SER A 1 247 ? 14.853 -39.500 -19.761 1.00 37.34 247 SER A N 1
ATOM 1928 C CA . SER A 1 247 ? 14.085 -40.513 -20.474 1.00 37.34 247 SER A CA 1
ATOM 1929 C C . SER A 1 247 ? 12.831 -40.922 -19.686 1.00 37.34 247 SER A C 1
ATOM 1931 O O . SER A 1 247 ? 12.899 -41.145 -18.483 1.00 37.34 247 SER A O 1
ATOM 1933 N N . ALA A 1 248 ? 11.723 -41.014 -20.424 1.00 37.84 248 AL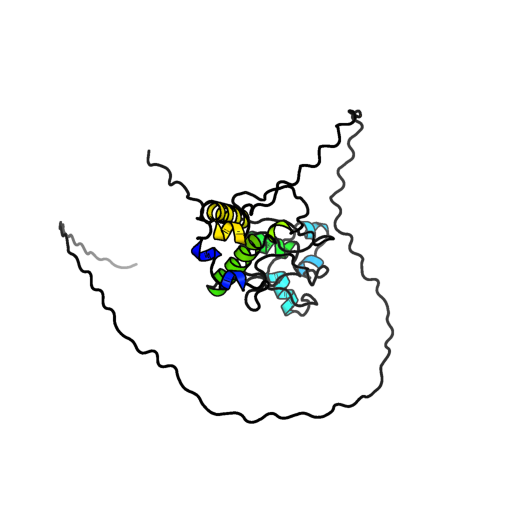A A N 1
ATOM 1934 C CA . ALA A 1 248 ? 10.543 -41.878 -20.308 1.00 37.84 248 ALA A CA 1
ATOM 1935 C C . ALA A 1 248 ? 9.852 -42.195 -18.952 1.00 37.84 248 ALA A C 1
ATOM 1937 O O . ALA A 1 248 ? 10.380 -42.873 -18.079 1.00 37.84 248 ALA A O 1
ATOM 1938 N N . ALA A 1 249 ? 8.540 -41.910 -18.992 1.00 37.62 249 ALA A N 1
ATOM 1939 C CA . ALA A 1 249 ? 7.402 -42.740 -18.568 1.00 37.62 249 ALA A CA 1
ATOM 1940 C C . ALA A 1 249 ? 7.029 -42.834 -17.076 1.00 37.62 249 ALA A C 1
ATOM 1942 O O . ALA A 1 249 ? 7.644 -43.551 -16.298 1.00 37.62 249 ALA A O 1
ATOM 1943 N N . THR A 1 250 ? 5.867 -42.267 -16.729 1.00 34.50 250 THR A N 1
ATOM 1944 C CA . THR A 1 250 ? 4.881 -42.908 -15.838 1.00 34.50 250 THR A CA 1
ATOM 1945 C C . THR A 1 250 ? 3.470 -42.446 -16.228 1.00 34.50 250 THR A C 1
ATOM 1947 O O . THR A 1 250 ? 3.262 -41.307 -16.639 1.00 34.50 250 THR A O 1
ATOM 1950 N N . ALA A 1 251 ? 2.540 -43.397 -16.190 1.00 33.50 251 ALA A N 1
ATOM 1951 C CA . ALA A 1 251 ? 1.222 -43.399 -16.804 1.00 33.50 251 ALA A CA 1
ATOM 1952 C C . ALA A 1 251 ? 0.202 -42.415 -16.201 1.00 33.50 251 ALA A C 1
ATOM 1954 O O . ALA A 1 251 ? 0.177 -42.160 -14.999 1.00 33.50 251 ALA A O 1
ATOM 1955 N N . ILE A 1 252 ? -0.694 -41.944 -17.070 1.00 42.00 252 ILE A N 1
ATOM 1956 C CA . ILE A 1 252 ? -1.913 -41.186 -16.767 1.00 42.00 252 ILE A CA 1
ATOM 1957 C C . ILE A 1 252 ? -3.059 -42.188 -16.524 1.00 42.00 252 ILE A C 1
ATOM 1959 O O . ILE A 1 252 ? -3.314 -43.001 -17.416 1.00 42.00 252 ILE A O 1
ATOM 1963 N N . PRO A 1 253 ? -3.793 -42.142 -15.396 1.00 43.38 253 PRO A N 1
ATOM 1964 C CA . PRO A 1 253 ? -5.108 -42.770 -15.297 1.00 43.38 253 PRO A CA 1
ATOM 1965 C C . PRO A 1 253 ? -6.228 -41.839 -15.816 1.00 43.38 253 PRO A C 1
ATOM 1967 O O . PRO A 1 253 ? -6.076 -40.614 -15.799 1.00 43.38 253 PRO A O 1
ATOM 1970 N N . PRO A 1 254 ? -7.346 -42.402 -16.313 1.00 41.88 254 PRO A N 1
ATOM 1971 C CA . PRO A 1 254 ? -8.287 -41.692 -17.168 1.00 41.88 254 PRO A CA 1
ATOM 1972 C C . PRO A 1 254 ? -9.300 -40.813 -16.423 1.00 41.88 254 PRO A C 1
ATOM 1974 O O . PRO A 1 254 ? -9.717 -41.078 -15.299 1.00 41.88 254 PRO A O 1
ATOM 1977 N N . SER A 1 255 ? -9.703 -39.789 -17.173 1.00 37.91 255 SER A N 1
ATOM 1978 C CA . SER A 1 255 ? -10.882 -38.928 -17.076 1.00 37.91 255 SER A CA 1
ATOM 1979 C C . SER A 1 255 ? -12.098 -39.542 -16.362 1.00 37.91 255 SER A C 1
ATOM 1981 O O . SER A 1 255 ? -12.612 -40.579 -16.777 1.00 37.91 255 SER A O 1
ATOM 1983 N N . ILE A 1 256 ? -12.603 -38.838 -15.342 1.00 34.00 256 ILE A N 1
ATOM 1984 C CA . ILE A 1 256 ? -13.972 -38.997 -14.842 1.00 34.00 256 ILE A CA 1
ATOM 1985 C C . ILE A 1 256 ? -14.800 -37.853 -15.425 1.00 34.00 256 ILE A C 1
ATOM 1987 O O . ILE A 1 256 ? -14.621 -36.684 -15.086 1.00 34.00 256 ILE A O 1
ATOM 1991 N N . SER A 1 257 ? -15.697 -38.225 -16.329 1.00 37.72 257 SER A N 1
ATOM 1992 C CA . SER A 1 257 ? -16.790 -37.418 -16.855 1.00 37.72 257 SER A CA 1
ATOM 1993 C C . SER A 1 257 ? -17.846 -37.169 -15.775 1.00 37.72 257 SER A C 1
ATOM 1995 O O . SER A 1 257 ? -18.403 -38.124 -15.234 1.00 37.72 257 SER A O 1
ATOM 1997 N N . HIS A 1 258 ? -18.177 -35.903 -15.525 1.00 32.75 258 HIS A N 1
ATOM 1998 C CA . HIS A 1 258 ? -19.419 -35.508 -14.861 1.00 32.75 258 HIS A CA 1
ATOM 1999 C C . HIS A 1 258 ? -20.225 -34.625 -15.815 1.00 32.75 258 HIS A C 1
ATOM 2001 O O . HIS A 1 258 ? -20.113 -33.403 -15.797 1.00 32.75 258 HIS A O 1
ATOM 2007 N N . ASP A 1 259 ? -21.030 -35.282 -16.646 1.00 32.28 259 ASP A N 1
ATOM 2008 C CA . ASP A 1 259 ? -22.251 -34.709 -17.202 1.00 32.28 259 ASP A CA 1
ATOM 2009 C C . ASP A 1 259 ? -23.432 -35.106 -16.307 1.00 32.28 259 ASP A C 1
ATOM 2011 O O . ASP A 1 259 ? -23.464 -36.208 -15.760 1.00 32.28 259 ASP A O 1
ATOM 2015 N N . SER A 1 260 ? -24.431 -34.222 -16.254 1.00 35.62 260 SER A N 1
ATOM 2016 C CA . SER A 1 260 ? -25.727 -34.323 -15.556 1.00 35.62 260 SER A CA 1
ATOM 2017 C C . SER A 1 260 ? -25.750 -33.864 -14.098 1.00 35.62 260 SER A C 1
ATOM 2019 O O . SER A 1 260 ? -25.573 -34.683 -13.210 1.00 35.62 260 SER A O 1
ATOM 2021 N N . ILE A 1 261 ? -26.102 -32.588 -13.866 1.00 32.94 261 ILE A N 1
ATOM 2022 C CA . ILE A 1 261 ? -27.330 -32.203 -13.134 1.00 32.94 261 ILE A CA 1
ATOM 2023 C C . ILE A 1 261 ? -27.840 -30.876 -13.723 1.00 32.94 261 ILE A C 1
ATOM 2025 O O . ILE A 1 261 ? -27.200 -29.834 -13.606 1.00 32.94 261 ILE A O 1
ATOM 2029 N N . LEU A 1 262 ? -29.010 -30.933 -14.357 1.00 35.38 262 LEU A N 1
ATOM 2030 C CA . LEU A 1 262 ? -29.781 -29.801 -14.862 1.00 35.38 262 LEU A CA 1
ATOM 2031 C C . LEU A 1 262 ? -31.231 -30.034 -14.420 1.00 35.38 262 LEU A C 1
ATOM 2033 O O . LEU A 1 262 ? -31.870 -30.935 -14.948 1.00 35.38 262 LEU A O 1
ATOM 2037 N N . ALA A 1 263 ? -31.705 -29.278 -13.425 1.00 33.53 263 ALA A N 1
ATOM 2038 C CA . ALA A 1 263 ? -33.111 -28.907 -13.181 1.00 33.53 263 ALA A CA 1
ATOM 2039 C C . ALA A 1 263 ? -33.195 -28.110 -11.863 1.00 33.53 263 ALA A C 1
ATOM 2041 O O . ALA A 1 263 ? -32.784 -28.596 -10.818 1.00 33.53 263 ALA A O 1
ATOM 2042 N N . GLN A 1 264 ? -33.542 -26.822 -11.958 1.00 33.44 264 GLN A N 1
ATOM 2043 C CA . GLN A 1 264 ? -34.822 -26.247 -11.498 1.00 33.44 264 GLN A CA 1
ATOM 2044 C C . GLN A 1 264 ? -34.821 -25.841 -10.020 1.00 33.44 264 GLN A C 1
ATOM 2046 O O . GLN A 1 264 ? -34.924 -26.714 -9.182 1.00 33.44 264 GLN A O 1
ATOM 2051 N N . GLU A 1 265 ? -34.739 -24.529 -9.753 1.00 35.72 265 GLU A N 1
ATOM 2052 C CA . GLU A 1 265 ? -35.658 -23.676 -8.954 1.00 35.72 265 GLU A CA 1
ATOM 2053 C C . GLU A 1 265 ? -35.261 -22.218 -9.313 1.00 35.72 265 GLU A C 1
ATOM 2055 O O . GLU A 1 265 ? -34.097 -21.851 -9.209 1.00 35.72 265 GLU A O 1
ATOM 2060 N N . GLY A 1 266 ? -36.051 -21.425 -10.043 1.00 35.28 266 GLY A N 1
ATOM 2061 C CA . GLY A 1 266 ? -37.171 -20.627 -9.533 1.00 35.28 266 GLY A CA 1
ATOM 2062 C C . GLY A 1 266 ? -36.773 -19.132 -9.447 1.00 35.28 266 GLY A C 1
ATOM 2063 O O . GLY A 1 266 ? -35.864 -18.801 -8.690 1.00 35.28 266 GLY A O 1
ATOM 2064 N N . PRO A 1 267 ? -37.382 -18.206 -10.221 1.00 40.00 267 PRO A N 1
ATOM 2065 C CA . PRO A 1 267 ? -37.005 -16.792 -10.211 1.00 40.00 267 PRO A CA 1
ATOM 2066 C C . PRO A 1 267 ? -37.623 -16.046 -9.020 1.00 40.00 267 PRO A C 1
ATOM 2068 O O . PRO A 1 267 ? -38.839 -16.055 -8.832 1.00 40.00 267 PRO A O 1
ATOM 2071 N N . LEU A 1 268 ? -36.793 -15.329 -8.256 1.00 36.84 268 LEU A N 1
ATOM 2072 C CA . LEU A 1 268 ? -37.255 -14.355 -7.266 1.00 36.84 268 LEU A CA 1
ATOM 2073 C C . LEU A 1 268 ? -37.868 -13.149 -7.988 1.00 36.84 268 LEU A C 1
ATOM 2075 O O . LEU A 1 268 ? -37.174 -12.234 -8.433 1.00 36.84 268 LEU A O 1
ATOM 2079 N N . GLN A 1 269 ? -39.193 -13.167 -8.096 1.00 34.31 269 GLN A N 1
ATOM 2080 C CA . GLN A 1 269 ? -40.007 -11.977 -8.294 1.00 34.31 269 GLN A CA 1
ATOM 2081 C C . GLN A 1 269 ? -39.879 -11.098 -7.045 1.00 34.31 269 GLN A C 1
ATOM 2083 O O . GLN A 1 269 ? -40.217 -11.527 -5.945 1.00 34.31 269 GLN A O 1
ATOM 2088 N N . ASN A 1 270 ? -39.413 -9.862 -7.214 1.00 35.50 270 ASN A N 1
ATOM 2089 C CA . ASN A 1 270 ? -39.619 -8.814 -6.223 1.00 35.50 270 ASN A CA 1
ATOM 2090 C C . ASN A 1 270 ? -40.481 -7.724 -6.861 1.00 35.50 270 ASN A C 1
ATOM 2092 O O . ASN A 1 270 ? -39.990 -6.805 -7.515 1.00 35.50 270 ASN A O 1
ATOM 2096 N N . THR A 1 271 ? -41.790 -7.904 -6.727 1.00 40.78 271 THR A N 1
ATOM 2097 C CA . THR A 1 271 ? -42.806 -6.875 -6.930 1.00 40.78 271 THR A CA 1
ATOM 2098 C C . THR A 1 271 ? -43.063 -6.197 -5.592 1.00 40.78 271 THR A C 1
ATOM 2100 O O . THR A 1 271 ? -43.490 -6.875 -4.660 1.00 40.78 271 THR A O 1
ATOM 2103 N N . ASN A 1 272 ? -42.820 -4.889 -5.508 1.00 36.88 272 ASN A N 1
ATOM 2104 C CA . ASN A 1 272 ? -43.657 -3.924 -4.784 1.00 36.88 272 ASN A CA 1
ATOM 2105 C C . ASN A 1 272 ? -43.109 -2.502 -5.028 1.00 36.88 272 ASN A C 1
ATOM 2107 O O . ASN A 1 272 ? -41.953 -2.218 -4.725 1.00 36.88 272 ASN A O 1
ATOM 2111 N N . THR A 1 273 ? -43.770 -1.733 -5.899 1.00 36.31 273 THR A N 1
ATOM 2112 C CA . THR A 1 273 ? -44.810 -0.709 -5.623 1.00 36.31 273 THR A CA 1
ATOM 2113 C C . THR A 1 273 ? -44.273 0.630 -5.120 1.00 36.31 273 THR A C 1
ATOM 2115 O O . THR A 1 273 ? -43.820 0.779 -3.991 1.00 36.31 273 THR A O 1
ATOM 2118 N N . ASP A 1 274 ? -44.364 1.599 -6.031 1.00 34.16 274 ASP A N 1
ATOM 2119 C CA . ASP A 1 274 ? -44.928 2.938 -5.864 1.00 34.16 274 ASP A CA 1
ATOM 2120 C C . ASP A 1 274 ? -44.949 3.548 -4.458 1.00 34.16 274 ASP A C 1
ATOM 2122 O O . ASP A 1 274 ? -45.769 3.222 -3.603 1.00 34.16 274 ASP A O 1
ATOM 2126 N N . GLY A 1 275 ? -44.121 4.579 -4.303 1.00 34.84 275 GLY A N 1
ATOM 2127 C CA . GLY A 1 275 ? -44.264 5.617 -3.294 1.00 34.84 275 GLY A CA 1
ATOM 2128 C C . GLY A 1 275 ? -44.007 6.972 -3.937 1.00 34.84 275 GLY A C 1
ATOM 2129 O O . GLY A 1 275 ? -42.908 7.514 -3.837 1.00 34.84 275 GLY A O 1
ATOM 2130 N N . GLN A 1 276 ? -45.015 7.497 -4.637 1.00 35.22 276 GLN A N 1
ATOM 2131 C CA . GLN A 1 276 ? -45.083 8.905 -5.013 1.00 35.22 276 GLN A CA 1
ATOM 2132 C C . GLN A 1 276 ? -44.938 9.767 -3.754 1.00 35.22 276 GLN A C 1
ATOM 2134 O O . GLN A 1 276 ? -45.685 9.593 -2.794 1.00 35.22 276 GLN A O 1
ATOM 2139 N N . ASN A 1 277 ? -44.019 10.732 -3.766 1.00 38.38 277 ASN A N 1
ATOM 2140 C CA . ASN A 1 277 ? -44.103 11.866 -2.856 1.00 38.38 277 ASN A CA 1
ATOM 2141 C C . ASN A 1 277 ? -43.900 13.157 -3.649 1.00 38.38 277 ASN A C 1
ATOM 2143 O O . ASN A 1 277 ? -42.786 13.610 -3.909 1.00 38.38 277 ASN A O 1
ATOM 2147 N N . THR A 1 278 ? -45.028 13.697 -4.094 1.00 37.62 278 THR A N 1
ATOM 2148 C CA . THR A 1 278 ? -45.181 15.061 -4.581 1.00 37.62 278 THR A CA 1
ATOM 2149 C C . THR A 1 278 ? -45.048 16.015 -3.403 1.00 37.62 278 THR A C 1
ATOM 2151 O O . THR A 1 278 ? -45.875 15.979 -2.494 1.00 37.62 278 THR A O 1
ATOM 2154 N N . ASN A 1 279 ? -44.071 16.918 -3.442 1.00 37.47 279 ASN A N 1
ATOM 2155 C CA . ASN A 1 279 ? -44.153 18.134 -2.645 1.00 37.47 279 ASN A CA 1
ATOM 2156 C C . ASN A 1 279 ? -43.866 19.347 -3.530 1.00 37.47 279 ASN A C 1
ATOM 2158 O O . ASN A 1 279 ? -42.730 19.755 -3.758 1.00 37.47 279 ASN A O 1
ATOM 2162 N N . THR A 1 280 ? -44.954 19.865 -4.088 1.00 36.38 280 THR A N 1
ATOM 2163 C CA . THR A 1 280 ? -45.093 21.197 -4.665 1.00 36.38 280 THR A CA 1
ATOM 2164 C C . THR A 1 280 ? -45.228 22.219 -3.544 1.00 36.38 280 THR A C 1
ATOM 2166 O O . THR A 1 280 ? -46.138 22.097 -2.727 1.00 36.38 280 THR A O 1
ATOM 2169 N N . ASN A 1 281 ? -44.423 23.283 -3.562 1.00 38.47 281 ASN A N 1
ATOM 2170 C CA . ASN A 1 281 ? -44.893 24.574 -3.064 1.00 38.47 281 ASN A CA 1
ATOM 2171 C C . ASN A 1 281 ? -44.235 25.749 -3.818 1.00 38.47 281 ASN A C 1
ATOM 2173 O O . ASN A 1 281 ? -43.049 26.017 -3.658 1.00 38.47 281 ASN A O 1
ATOM 2177 N N . SER A 1 282 ? -45.048 26.359 -4.689 1.00 37.25 282 SER A N 1
ATOM 2178 C CA . SER A 1 282 ? -45.300 27.802 -4.884 1.00 37.25 282 SER A CA 1
ATOM 2179 C C . SER A 1 282 ? -44.098 28.764 -4.910 1.00 37.25 282 SER A C 1
ATOM 2181 O O . SER A 1 282 ? -43.441 28.998 -3.906 1.00 37.25 282 SER A O 1
ATOM 2183 N N . GLN A 1 283 ? -43.724 29.276 -6.088 1.00 37.88 283 GLN A N 1
ATOM 2184 C CA . GLN A 1 283 ? -44.162 30.566 -6.667 1.00 37.88 283 GLN A CA 1
ATOM 2185 C C . GLN A 1 283 ? -43.827 31.820 -5.833 1.00 37.88 283 GLN A C 1
ATOM 2187 O O . GLN A 1 283 ? -44.507 32.135 -4.865 1.00 37.88 283 GLN A O 1
ATOM 2192 N N . ALA A 1 284 ? -42.888 32.623 -6.344 1.00 39.91 284 ALA A N 1
ATOM 2193 C CA . ALA A 1 284 ? -43.011 34.079 -6.376 1.00 39.91 284 ALA A CA 1
ATOM 2194 C C . ALA A 1 284 ? -42.333 34.608 -7.650 1.00 39.91 284 ALA A C 1
ATOM 2196 O O . ALA A 1 284 ? -41.227 34.212 -8.010 1.00 39.91 284 ALA A O 1
ATOM 2197 N N . ASN A 1 285 ? -43.082 35.450 -8.347 1.00 40.25 285 ASN A N 1
ATOM 2198 C CA . ASN A 1 285 ? -42.908 35.950 -9.700 1.00 40.25 285 ASN A CA 1
ATOM 2199 C C . ASN A 1 285 ? -42.727 37.475 -9.610 1.00 40.25 285 ASN A C 1
ATOM 2201 O O . ASN A 1 285 ? -43.528 38.094 -8.921 1.00 40.25 285 ASN A O 1
ATOM 2205 N N . THR A 1 286 ? -41.751 38.062 -10.310 1.00 41.12 286 THR A N 1
ATOM 2206 C CA . THR A 1 286 ? -41.664 39.492 -10.715 1.00 41.12 286 THR A CA 1
ATOM 2207 C C . THR A 1 286 ? -40.509 39.592 -11.730 1.00 41.12 286 THR A C 1
ATOM 2209 O O . THR A 1 286 ? -39.365 39.331 -11.384 1.00 41.12 286 THR A O 1
ATOM 2212 N N . SER A 1 287 ? -40.727 39.662 -13.049 1.00 38.19 287 SER A N 1
ATOM 2213 C CA . SER A 1 287 ? -41.268 40.752 -13.891 1.00 38.19 287 SER A CA 1
ATOM 2214 C C . SER A 1 287 ? -40.450 42.050 -13.905 1.00 38.19 287 SER A C 1
ATOM 2216 O O . SER A 1 287 ? -40.570 42.836 -12.976 1.00 38.19 287 SER A O 1
ATOM 2218 N N . SER A 1 288 ? -39.727 42.282 -15.014 1.00 44.19 288 SER A N 1
ATOM 2219 C CA . SER A 1 288 ? -39.569 43.566 -15.749 1.00 44.19 288 SER A CA 1
ATOM 2220 C C . SER A 1 288 ? -38.542 43.355 -16.883 1.00 44.19 288 SER A C 1
ATOM 2222 O O . SER A 1 288 ? -37.386 43.062 -16.603 1.00 44.19 288 SER A O 1
ATOM 2224 N N . GLN A 1 289 ? -38.954 43.161 -18.144 1.00 37.25 289 GLN A N 1
ATOM 2225 C CA . GLN A 1 289 ? -39.275 44.167 -19.183 1.00 37.25 289 GLN A CA 1
ATOM 2226 C C . GLN A 1 289 ? -38.112 45.081 -19.620 1.00 37.25 289 GLN A C 1
ATOM 2228 O O . GLN A 1 289 ? -37.658 45.900 -18.832 1.00 37.25 289 GLN A O 1
ATOM 2233 N N . ALA A 1 290 ? -37.726 44.966 -20.903 1.00 38.88 290 ALA A N 1
ATOM 2234 C CA . ALA A 1 290 ? -37.596 46.030 -21.928 1.00 38.88 290 ALA A CA 1
ATOM 2235 C C . ALA A 1 290 ? -36.716 45.500 -23.091 1.00 38.88 290 ALA A C 1
ATOM 2237 O O . ALA A 1 290 ? -35.551 45.179 -22.889 1.00 38.88 290 ALA A O 1
ATOM 2238 N N . SER A 1 291 ? -37.307 45.139 -24.238 1.00 39.69 291 SER A N 1
ATOM 2239 C CA . SER A 1 291 ? -37.426 45.965 -25.466 1.00 39.69 291 SER A CA 1
ATOM 2240 C C . SER A 1 291 ? -36.092 46.121 -26.217 1.00 39.69 291 SER A C 1
ATOM 2242 O O . SER A 1 291 ? -35.207 46.840 -25.779 1.00 39.69 291 SER A O 1
ATOM 2244 N N . ASN A 1 292 ? -35.861 45.309 -27.255 1.00 39.81 292 ASN A N 1
ATOM 2245 C CA . ASN A 1 292 ? -36.083 45.622 -28.681 1.00 39.81 292 ASN A CA 1
ATOM 2246 C C . ASN A 1 292 ? -35.258 46.807 -29.212 1.00 39.81 292 ASN A C 1
ATOM 2248 O O . ASN A 1 292 ? -35.627 47.944 -28.952 1.00 39.81 292 ASN A O 1
ATOM 2252 N N . THR A 1 293 ? -34.313 46.529 -30.119 1.00 43.41 293 THR A N 1
ATOM 2253 C CA . THR A 1 293 ? -34.353 47.096 -31.480 1.00 43.41 293 THR A CA 1
ATOM 2254 C C . THR A 1 293 ? -33.490 46.317 -32.473 1.00 43.41 293 THR A C 1
ATOM 2256 O O . THR A 1 293 ? -32.385 45.862 -32.203 1.00 43.41 293 THR A O 1
ATOM 2259 N N . ASN A 1 294 ? -34.103 46.178 -33.639 1.00 41.75 294 ASN A N 1
ATOM 2260 C CA . ASN A 1 294 ? -33.698 45.581 -34.898 1.00 41.75 294 ASN A CA 1
ATOM 2261 C C . ASN A 1 294 ? -32.733 46.514 -35.661 1.00 41.75 294 ASN A C 1
ATOM 2263 O O . ASN A 1 294 ? -32.925 47.723 -35.571 1.00 41.75 294 ASN A O 1
ATOM 2267 N N . THR A 1 295 ? -31.791 45.994 -36.460 1.00 46.84 295 THR A N 1
ATOM 2268 C CA . THR A 1 295 ? -31.355 46.589 -37.750 1.00 46.84 295 THR A CA 1
ATOM 2269 C C . THR A 1 295 ? -30.566 45.551 -38.566 1.00 46.84 295 THR A C 1
ATOM 2271 O O . THR A 1 295 ? -29.481 45.126 -38.179 1.00 46.84 295 THR A O 1
ATOM 2274 N N . GLN A 1 296 ? -31.138 45.167 -39.710 1.00 48.81 296 GLN A N 1
ATOM 2275 C CA . GLN A 1 296 ? -30.478 44.566 -40.875 1.00 48.81 296 GLN A CA 1
ATOM 2276 C C . GLN A 1 296 ? -29.834 45.654 -41.752 1.00 48.81 296 GLN A C 1
ATOM 2278 O O . GLN A 1 296 ? -30.431 46.715 -41.905 1.00 48.81 296 GLN A O 1
ATOM 2283 N N . ALA A 1 297 ? -28.705 45.338 -42.398 1.00 44.72 297 ALA A N 1
ATOM 2284 C CA . ALA A 1 297 ? -28.291 45.776 -43.750 1.00 44.72 297 ALA A CA 1
ATOM 2285 C C . ALA A 1 297 ? -26.930 45.104 -44.060 1.00 44.72 297 ALA A C 1
ATOM 2287 O O . ALA A 1 297 ? -25.975 45.309 -43.321 1.00 44.72 297 ALA A O 1
ATOM 2288 N N . THR A 1 298 ? -26.864 44.055 -44.890 1.00 54.19 298 THR A N 1
ATOM 2289 C CA . THR A 1 298 ? -26.621 44.051 -46.357 1.00 54.19 298 THR A CA 1
ATOM 2290 C C . THR A 1 298 ? -25.296 44.671 -46.815 1.00 54.19 298 THR A C 1
ATOM 2292 O O . THR A 1 298 ? -25.077 45.858 -46.591 1.00 54.19 298 THR A O 1
ATOM 2295 N N . ASN A 1 299 ? -24.498 43.851 -47.525 1.00 47.28 299 ASN A N 1
ATOM 2296 C CA . ASN A 1 299 ? -23.689 44.099 -48.746 1.00 47.28 299 ASN A CA 1
ATOM 2297 C C . ASN A 1 299 ? -22.408 43.235 -48.681 1.00 47.28 299 ASN A C 1
ATOM 2299 O O . ASN A 1 299 ? -21.609 43.397 -47.767 1.00 47.28 299 ASN A O 1
ATOM 2303 N N . ASN A 1 300 ? -22.344 42.120 -49.415 1.00 49.62 300 ASN A N 1
ATOM 2304 C CA . ASN A 1 300 ? -21.908 41.950 -50.817 1.00 49.62 300 ASN A CA 1
ATOM 2305 C C . ASN A 1 300 ? -20.388 42.091 -51.038 1.00 49.62 300 ASN A C 1
ATOM 2307 O O . ASN A 1 300 ? -19.843 43.184 -50.940 1.00 49.62 300 ASN A O 1
ATOM 2311 N N . ASP A 1 301 ? -19.797 40.938 -51.376 1.00 53.91 301 ASP A N 1
ATOM 2312 C CA . ASP A 1 301 ? -18.770 40.636 -52.386 1.00 53.91 301 ASP A CA 1
ATOM 2313 C C . ASP A 1 301 ? -17.537 41.539 -52.561 1.00 53.91 301 ASP A C 1
ATOM 2315 O O . ASP A 1 301 ? -17.623 42.649 -53.088 1.00 53.91 301 ASP A O 1
ATOM 2319 N N . ALA A 1 302 ? -16.366 40.954 -52.271 1.00 55.12 302 ALA A N 1
ATOM 2320 C CA . ALA A 1 302 ? -15.258 40.723 -53.213 1.00 55.12 302 ALA A CA 1
ATOM 2321 C C . ALA A 1 302 ? -14.271 39.700 -52.621 1.00 55.12 302 ALA A C 1
ATOM 2323 O O . ALA A 1 302 ? -14.000 39.787 -51.401 1.00 55.12 302 ALA A O 1
#

Radius of gyration: 30.73 Å; Cα contacts (8 Å, |Δi|>4): 291; chains: 1; bounding box: 85×90×80 Å

Sequence (302 aa):
MPAQPVFRAPLGPEVSQLQRPGVLEAVNPHPDTGYAHGPVENPNPDWWPSAYLSLSLADRARYQIKAKDIADDIRAGRGPPNPRLKLNKQNWGICPVVVGPNNEMCRAWFEFQPALRRHLRQFHHGCFENPTPRGRTAIEKITGKNALYKLVLTGEWRLLNFSDEPGQGPSTNYMGLIATRCEEVAQRNPEFATRWGTVFHRGSIPEATPASQGRARTRGAEVPVTGIPMPQFTTPQAGTDTVQTPSAATAIPPSISHDSILAQEGPLQNTNTDGQNTNTNSQANTSSQASNTNTQATNNDA

Solvent-accessible surface area (backbone atoms only — not comparable to full-atom values): 19899 Å² total; per-residue (Å²): 131,84,78,77,80,78,80,72,71,81,79,49,71,51,71,80,59,70,69,34,69,64,20,77,70,40,52,78,58,31,94,89,44,22,30,28,69,53,84,34,80,49,70,24,80,85,48,73,47,63,77,55,68,76,42,54,76,79,49,43,80,72,58,76,60,48,76,60,50,51,49,53,28,42,75,68,75,62,44,58,92,44,81,54,41,51,60,22,85,32,46,69,39,52,46,34,40,41,74,52,74,89,60,18,19,62,54,53,70,34,98,43,71,72,55,44,56,46,48,38,38,66,79,38,58,26,26,48,52,82,76,71,90,68,78,81,50,72,66,34,48,51,53,18,47,20,31,53,50,33,34,45,55,73,44,54,67,61,71,63,39,45,80,80,73,69,34,69,72,63,71,84,36,64,63,39,36,43,19,56,38,51,27,61,44,18,78,75,30,66,70,53,19,74,73,55,43,63,73,48,65,55,68,65,53,75,73,74,73,74,75,70,88,77,66,94,73,78,93,74,80,93,72,84,87,75,74,83,80,69,84,81,78,81,76,83,76,89,74,88,80,78,92,77,86,87,82,84,88,83,88,83,82,82,88,83,86,84,80,88,90,88,82,90,83,83,84,86,80,84,86,80,81,89,80,88,78,88,82,86,80,82,90,88,87,83,90,83,90,84,84,90,87,87,87,88,82,91,83,83,90,134